Protein AF-A0A7L0WWJ3-F1 (afdb_monomer)

Structure (mmCIF, N/CA/C/O backbone):
data_AF-A0A7L0WWJ3-F1
#
_entry.id   AF-A0A7L0WWJ3-F1
#
loop_
_atom_site.group_PDB
_atom_site.id
_atom_site.type_symbol
_atom_site.label_atom_id
_atom_site.label_alt_id
_atom_site.label_comp_id
_atom_site.label_asym_id
_atom_site.label_entity_id
_atom_site.label_seq_id
_atom_site.pdbx_PDB_ins_code
_atom_site.Cartn_x
_atom_site.Cartn_y
_atom_site.Cartn_z
_atom_site.occupancy
_atom_site.B_iso_or_equiv
_atom_site.auth_seq_id
_atom_site.auth_comp_id
_atom_site.auth_asym_id
_atom_site.auth_atom_id
_atom_site.pd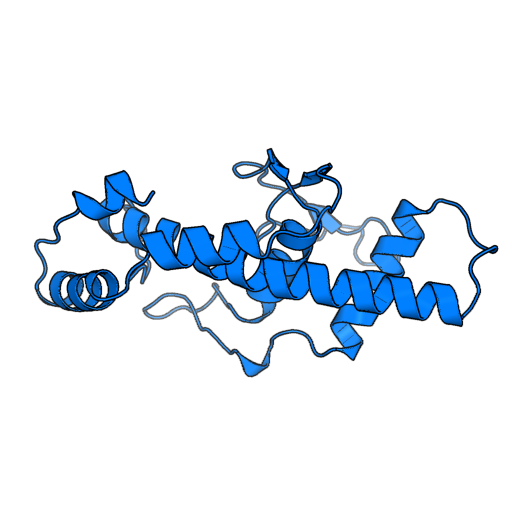bx_PDB_model_num
ATOM 1 N N . TYR A 1 1 ? -9.362 12.604 6.500 1.00 81.69 1 TYR A N 1
ATOM 2 C CA . TYR A 1 1 ? -8.711 11.757 7.519 1.00 81.69 1 TYR A CA 1
ATOM 3 C C . TYR A 1 1 ? -8.161 12.529 8.708 1.00 81.69 1 TYR A C 1
ATOM 5 O O . TYR A 1 1 ? -8.777 12.426 9.750 1.00 81.69 1 TYR A O 1
ATOM 13 N N . LEU A 1 2 ? -7.067 13.301 8.617 1.00 84.81 2 LEU A N 1
ATOM 14 C CA . LEU A 1 2 ? -6.430 13.879 9.824 1.00 84.81 2 LEU A CA 1
ATOM 15 C C . LEU A 1 2 ? -7.356 14.740 10.703 1.00 84.81 2 LEU A C 1
ATOM 17 O O . LEU A 1 2 ? -7.301 14.629 11.922 1.00 84.81 2 LEU A O 1
ATOM 21 N N . GLU A 1 3 ? -8.205 15.563 10.090 1.00 86.06 3 GLU A N 1
ATOM 22 C CA . GLU A 1 3 ? -9.182 16.398 10.804 1.00 86.06 3 GLU A CA 1
ATOM 23 C C . GLU A 1 3 ? -10.207 15.529 11.549 1.00 86.06 3 GLU A C 1
ATOM 25 O O . GLU A 1 3 ? -10.300 15.598 12.769 1.00 86.06 3 GLU A O 1
ATOM 30 N N . GLN A 1 4 ? -10.839 14.587 10.841 1.00 85.88 4 GLN A N 1
ATOM 31 C CA . GLN A 1 4 ? -11.759 13.602 11.424 1.00 85.88 4 GLN A CA 1
ATOM 32 C C . GLN A 1 4 ? -11.107 12.809 12.566 1.00 85.88 4 GLN A C 1
ATOM 34 O O . GLN A 1 4 ? -11.702 12.650 13.622 1.00 85.88 4 GLN A O 1
ATOM 39 N N . ILE A 1 5 ? -9.860 12.352 12.384 1.00 87.19 5 ILE A N 1
ATOM 40 C CA . ILE A 1 5 ? -9.107 11.599 13.397 1.00 87.19 5 ILE A CA 1
ATOM 41 C C . ILE A 1 5 ? -8.868 12.440 14.653 1.00 87.19 5 ILE A C 1
ATOM 43 O O . ILE A 1 5 ? -8.888 11.907 15.762 1.00 87.19 5 ILE A O 1
ATOM 47 N N . SER A 1 6 ? -8.657 13.751 14.519 1.00 84.69 6 SER A N 1
ATOM 48 C CA . SER A 1 6 ? -8.430 14.619 15.678 1.00 84.69 6 SER A CA 1
ATOM 49 C C . SER A 1 6 ? -9.638 14.662 16.625 1.00 84.69 6 SER A C 1
ATOM 51 O O . SER A 1 6 ? -9.448 14.662 17.846 1.00 84.69 6 SER A O 1
ATOM 53 N N . GLU A 1 7 ? -10.846 14.560 16.065 1.00 88.00 7 GLU A N 1
ATOM 54 C CA . GLU A 1 7 ? -12.139 14.600 16.759 1.00 88.00 7 GLU A CA 1
ATOM 55 C C . GLU A 1 7 ? -12.586 13.232 17.310 1.00 88.00 7 GLU A C 1
ATOM 57 O O . GLU A 1 7 ? -13.543 13.154 18.082 1.00 88.00 7 GLU A O 1
ATOM 62 N N . LEU A 1 8 ? -11.893 12.140 16.957 1.00 88.88 8 LEU A N 1
ATOM 63 C CA . LEU A 1 8 ? -12.253 10.797 17.414 1.00 88.88 8 LEU A CA 1
ATOM 64 C C . LEU A 1 8 ? -12.060 10.621 18.926 1.00 88.88 8 LEU A C 1
ATOM 66 O O . LEU A 1 8 ? -11.072 11.065 19.524 1.00 88.88 8 LEU A O 1
ATOM 70 N N . SER A 1 9 ? -12.987 9.864 19.513 1.00 87.25 9 SER A N 1
ATOM 71 C CA . SER A 1 9 ? -12.922 9.342 20.877 1.00 87.25 9 SER A CA 1
ATOM 72 C C . SER A 1 9 ? -13.393 7.884 20.921 1.00 87.25 9 SER A C 1
ATOM 74 O O . SER A 1 9 ? -14.288 7.479 20.169 1.00 87.25 9 SER A O 1
ATOM 76 N N . PHE A 1 10 ? -12.797 7.090 21.809 1.00 89.25 10 PHE A N 1
ATOM 77 C CA . PHE A 1 10 ? -13.112 5.673 22.008 1.00 89.25 10 PHE A CA 1
ATOM 78 C C . PHE A 1 10 ? -13.621 5.457 23.433 1.00 89.25 10 PHE A C 1
ATOM 80 O O . PHE A 1 10 ? -13.072 6.028 24.373 1.00 89.25 10 PHE A O 1
ATOM 87 N N . SER A 1 11 ? -14.684 4.662 23.580 1.00 87.44 11 SER A N 1
ATOM 88 C CA . SER A 1 11 ? -15.272 4.316 24.880 1.00 87.44 11 SER A CA 1
ATOM 89 C C . SER A 1 11 ? -14.542 3.161 25.560 1.00 87.44 11 SER A C 1
ATOM 91 O O . SER A 1 11 ? -14.513 3.097 26.784 1.00 87.44 11 SER A O 1
ATOM 93 N N . GLU A 1 12 ? -13.944 2.256 24.782 1.00 90.19 12 GLU A N 1
ATOM 94 C CA . GLU A 1 12 ? -13.171 1.140 25.319 1.00 90.19 12 GLU A CA 1
ATOM 95 C C . GLU A 1 12 ? -11.756 1.572 25.708 1.00 90.19 12 GLU A C 1
ATOM 97 O O . GLU A 1 12 ? -11.019 2.156 24.909 1.00 90.19 12 GLU A O 1
ATOM 102 N N . GLU A 1 13 ? -11.342 1.229 26.928 1.00 90.75 13 GLU A N 1
ATOM 103 C CA . GLU A 1 13 ? -10.048 1.632 27.488 1.00 90.75 13 GLU A CA 1
ATOM 104 C C . GLU A 1 13 ? -8.859 1.120 26.656 1.00 90.75 13 GLU A C 1
ATOM 106 O O . GLU A 1 13 ? -7.902 1.857 26.406 1.00 90.75 13 GLU A O 1
ATOM 111 N N . ALA A 1 14 ? -8.931 -0.122 26.166 1.00 89.56 14 ALA A N 1
ATOM 112 C CA . ALA A 1 14 ? -7.874 -0.721 25.353 1.00 89.56 14 ALA A CA 1
ATOM 113 C C . ALA A 1 14 ? -7.675 0.024 24.020 1.00 89.56 14 ALA A C 1
ATOM 115 O O . ALA A 1 14 ? -6.540 0.328 23.640 1.00 89.56 14 ALA A O 1
ATOM 116 N N . GLN A 1 15 ? -8.771 0.366 23.336 1.00 89.62 15 GLN A N 1
ATOM 117 C CA . GLN A 1 15 ? -8.748 1.142 22.094 1.00 89.62 15 GLN A CA 1
ATOM 118 C C . GLN A 1 15 ? -8.268 2.573 22.347 1.00 89.62 15 GLN A C 1
ATOM 120 O O . GLN A 1 15 ? -7.417 3.078 21.615 1.00 89.62 15 GLN A O 1
ATOM 125 N N . LEU A 1 16 ? -8.742 3.205 23.426 1.00 90.44 16 LEU A N 1
ATOM 126 C CA . LEU A 1 16 ? -8.327 4.549 23.819 1.00 90.44 16 LEU A CA 1
ATOM 127 C C . LEU A 1 16 ? -6.820 4.618 24.096 1.00 90.44 16 LEU A C 1
ATOM 129 O O . LEU A 1 16 ? -6.155 5.559 23.664 1.00 90.44 16 LEU A O 1
ATOM 133 N N . LYS A 1 17 ? -6.254 3.606 24.764 1.00 91.44 17 LYS A N 1
ATOM 134 C CA . LYS A 1 17 ? -4.812 3.525 25.030 1.00 91.44 17 LYS A CA 1
ATOM 135 C C . LYS A 1 17 ? -4.000 3.438 23.737 1.00 91.44 17 LYS A C 1
ATOM 137 O O . LYS A 1 17 ? -3.062 4.215 23.568 1.00 91.44 17 LYS A O 1
ATOM 142 N N . LYS A 1 18 ? -4.382 2.549 22.811 1.00 91.38 18 LYS A N 1
ATOM 143 C CA . LYS A 1 18 ? -3.743 2.431 21.485 1.00 91.38 18 LYS A CA 1
ATOM 144 C C . LYS A 1 18 ? -3.843 3.737 20.698 1.00 91.38 18 LYS A C 1
ATOM 146 O O . LYS A 1 18 ? -2.847 4.232 20.173 1.00 91.38 18 LYS A O 1
ATOM 151 N N . PHE A 1 19 ? -5.025 4.342 20.683 1.00 91.00 19 PHE A N 1
ATOM 152 C CA . PHE A 1 19 ? -5.268 5.598 19.991 1.00 91.00 19 PHE A CA 1
ATOM 153 C C . PHE A 1 19 ? -4.457 6.767 20.566 1.00 91.00 19 PHE A C 1
ATOM 155 O O . PHE A 1 19 ? -3.917 7.570 19.808 1.00 91.00 19 PHE A O 1
ATOM 162 N N . ASN A 1 20 ? -4.295 6.840 21.888 1.00 89.56 20 ASN A N 1
ATOM 163 C CA . ASN A 1 20 ? -3.447 7.848 22.526 1.00 89.56 20 ASN A CA 1
ATOM 164 C C . ASN A 1 20 ? -1.967 7.675 22.160 1.00 89.56 20 ASN A C 1
ATOM 166 O O . ASN A 1 20 ? -1.282 8.672 21.931 1.00 89.56 20 ASN A O 1
ATOM 170 N N . CYS A 1 21 ? -1.479 6.435 22.035 1.00 90.12 21 CYS A N 1
ATOM 171 C CA . CYS A 1 21 ? -0.140 6.178 21.497 1.00 90.12 21 CYS A CA 1
ATOM 172 C C . CYS A 1 21 ? -0.008 6.685 20.053 1.00 90.12 21 CYS A C 1
ATOM 174 O O . CYS A 1 21 ? 0.990 7.317 19.722 1.00 90.12 21 CYS A O 1
ATOM 176 N N . LEU A 1 22 ? -1.024 6.480 19.209 1.00 87.81 22 LEU A N 1
ATOM 177 C CA . LEU A 1 22 ? -1.030 6.989 17.832 1.00 87.81 22 LEU A CA 1
ATOM 178 C C . LEU A 1 22 ? -1.077 8.525 17.776 1.00 87.81 22 LEU A C 1
ATOM 180 O O . LEU A 1 22 ? -0.359 9.130 16.982 1.00 87.81 22 LEU A O 1
ATOM 184 N N . LYS A 1 23 ? -1.858 9.168 18.655 1.00 84.62 23 LYS A N 1
ATOM 185 C CA . LYS A 1 23 ? -1.920 10.636 18.797 1.00 84.62 23 LYS A CA 1
ATOM 186 C C . LYS A 1 23 ? -0.606 11.258 19.280 1.00 84.62 23 LYS A C 1
ATOM 188 O O . LYS A 1 23 ? -0.395 12.445 19.047 1.00 84.62 23 LYS A O 1
ATOM 193 N 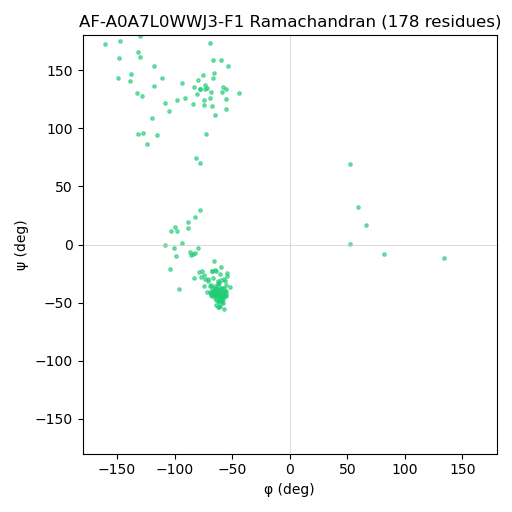N . ALA A 1 24 ? 0.273 10.489 19.927 1.00 87.94 24 ALA A N 1
ATOM 194 C CA . ALA A 1 24 ? 1.593 10.974 20.326 1.00 87.94 24 ALA A CA 1
ATOM 195 C C . ALA A 1 24 ? 2.514 11.245 19.120 1.00 87.94 24 ALA A C 1
ATOM 197 O O . ALA A 1 24 ? 3.445 12.043 19.228 1.00 87.94 24 ALA A O 1
ATOM 198 N N . TYR A 1 25 ? 2.251 10.623 17.965 1.00 87.88 25 TYR A N 1
ATOM 199 C CA . TYR A 1 25 ? 2.967 10.918 16.727 1.00 87.88 25 TYR A CA 1
ATOM 200 C C . TYR A 1 25 ? 2.426 12.184 16.058 1.00 87.88 25 TYR A C 1
ATOM 202 O O . TYR A 1 25 ? 1.218 12.411 15.970 1.00 87.88 25 TYR A O 1
ATOM 210 N N . ASN A 1 26 ? 3.323 12.992 15.490 1.00 89.25 26 ASN A N 1
ATOM 211 C CA . ASN A 1 26 ? 2.935 14.178 14.732 1.00 89.25 26 ASN A CA 1
ATOM 212 C C . ASN A 1 26 ? 2.535 13.814 13.291 1.00 89.25 26 ASN A C 1
ATOM 214 O O . ASN A 1 26 ? 3.259 14.085 12.331 1.00 89.25 26 ASN A O 1
ATOM 218 N N . LEU A 1 27 ? 1.351 13.216 13.132 1.00 88.06 27 LEU A N 1
ATOM 219 C CA . LEU A 1 27 ? 0.829 12.768 11.833 1.00 88.06 27 LEU A CA 1
ATOM 220 C C . LEU A 1 27 ? 0.755 13.906 10.795 1.00 88.06 27 LEU A C 1
ATOM 222 O O . LEU A 1 27 ? 0.951 13.683 9.601 1.00 88.06 27 LEU A O 1
ATOM 226 N N . GLN A 1 28 ? 0.514 15.148 11.229 1.00 88.56 28 GLN A N 1
ATOM 227 C CA . GLN A 1 28 ? 0.515 16.304 10.327 1.00 88.56 28 GLN A CA 1
ATOM 228 C C . GLN A 1 28 ? 1.909 16.586 9.758 1.00 88.56 28 GLN A C 1
ATOM 230 O O . GLN A 1 28 ? 2.041 16.880 8.567 1.00 88.56 28 GLN A O 1
ATOM 235 N N . GLN A 1 29 ? 2.948 16.504 10.591 1.00 90.31 29 GLN A N 1
ATOM 236 C CA . GLN A 1 29 ? 4.332 16.664 10.155 1.00 90.31 29 GLN A CA 1
ATOM 237 C C . GLN A 1 29 ? 4.768 15.518 9.239 1.00 90.31 29 GLN A C 1
ATOM 239 O O . GLN A 1 29 ? 5.384 15.787 8.207 1.00 90.31 29 GLN A O 1
ATOM 244 N N . GLU A 1 30 ? 4.389 14.277 9.548 1.00 89.44 30 GLU A N 1
ATOM 245 C CA . GLU A 1 30 ? 4.663 13.124 8.681 1.00 89.44 30 GLU A CA 1
ATOM 246 C C . GLU A 1 30 ? 4.015 13.284 7.302 1.00 89.44 30 GLU A C 1
ATOM 248 O O . GLU A 1 30 ? 4.680 13.132 6.275 1.00 89.44 30 GLU A O 1
ATOM 253 N N . MET A 1 31 ? 2.755 13.729 7.244 1.00 87.00 31 MET A N 1
ATOM 254 C CA . MET A 1 31 ? 2.097 14.031 5.971 1.00 87.00 31 MET A CA 1
ATOM 255 C C . MET A 1 31 ? 2.842 15.118 5.179 1.00 87.00 31 MET A C 1
ATOM 257 O O . MET A 1 31 ? 2.963 15.018 3.956 1.00 87.00 31 MET A O 1
ATOM 261 N N . ARG A 1 32 ? 3.355 16.164 5.845 1.00 88.25 32 ARG A N 1
ATOM 262 C CA . ARG A 1 32 ? 4.170 17.199 5.181 1.00 88.25 32 ARG A CA 1
ATOM 263 C C . ARG A 1 32 ? 5.479 16.613 4.643 1.00 88.25 32 ARG A C 1
ATOM 265 O O . ARG A 1 32 ? 5.825 16.901 3.503 1.00 88.25 32 ARG A O 1
ATOM 272 N N . SER A 1 33 ? 6.154 15.769 5.421 1.00 88.12 33 SER A N 1
ATOM 273 C CA . SER A 1 33 ? 7.388 15.072 5.031 1.00 88.12 33 SER A CA 1
ATOM 274 C C . SER A 1 33 ? 7.184 14.167 3.810 1.00 88.12 33 SER A C 1
ATOM 276 O O . SER A 1 33 ? 7.978 14.185 2.870 1.00 88.12 33 SER A O 1
ATOM 278 N N . LEU A 1 34 ? 6.078 13.420 3.758 1.00 85.62 34 LEU A N 1
ATOM 279 C CA . LEU A 1 34 ? 5.738 12.597 2.593 1.00 85.62 34 LEU A CA 1
ATOM 280 C C . LEU A 1 34 ? 5.458 13.453 1.352 1.00 85.62 34 LEU A C 1
ATOM 282 O O . LEU A 1 34 ? 5.924 13.132 0.259 1.00 85.62 34 LEU A O 1
ATOM 286 N N . ARG A 1 35 ? 4.754 14.580 1.514 1.00 83.19 35 ARG A N 1
ATOM 287 C CA . ARG A 1 35 ? 4.455 15.503 0.407 1.00 83.19 35 ARG A CA 1
ATOM 288 C C . ARG A 1 35 ? 5.704 16.158 -0.181 1.00 83.19 35 ARG A C 1
ATOM 290 O O . ARG A 1 35 ? 5.740 16.360 -1.390 1.00 83.19 35 ARG A O 1
ATOM 297 N N . THR A 1 36 ? 6.714 16.482 0.628 1.00 84.12 36 THR A N 1
ATOM 298 C CA . THR A 1 36 ? 7.967 17.081 0.128 1.00 84.12 36 THR A CA 1
ATOM 299 C C . THR A 1 36 ? 8.861 16.072 -0.588 1.00 84.12 36 THR A C 1
ATOM 301 O O . THR A 1 36 ? 9.620 16.455 -1.471 1.00 84.12 36 THR A O 1
ATOM 304 N N . ARG A 1 37 ? 8.750 14.779 -0.260 1.00 77.75 37 ARG A N 1
ATOM 305 C CA . ARG A 1 37 ? 9.478 13.685 -0.930 1.00 77.75 37 ARG A CA 1
ATOM 306 C C . ARG A 1 37 ? 8.851 13.251 -2.259 1.00 77.75 37 ARG A C 1
ATOM 308 O O . ARG A 1 37 ? 9.408 12.388 -2.942 1.00 77.75 37 ARG A O 1
ATOM 315 N N . ARG A 1 38 ? 7.711 13.839 -2.630 1.00 66.56 38 ARG A N 1
ATOM 316 C CA . ARG A 1 38 ? 7.018 13.582 -3.892 1.00 66.56 38 ARG A CA 1
ATOM 317 C C . ARG A 1 38 ? 7.890 14.053 -5.060 1.00 66.56 38 ARG A C 1
ATOM 319 O O . ARG A 1 38 ? 8.121 15.247 -5.219 1.00 66.56 38 ARG A O 1
ATOM 326 N N . GLY A 1 39 ? 8.388 13.108 -5.857 1.00 62.00 39 GLY A N 1
ATOM 327 C CA . GLY A 1 39 ? 9.091 13.408 -7.108 1.00 62.00 39 GLY A CA 1
ATOM 328 C C . GLY A 1 39 ? 8.149 13.973 -8.179 1.00 62.00 39 GLY A C 1
ATOM 329 O O . GLY A 1 39 ? 6.931 13.983 -8.010 1.00 62.00 39 GLY A O 1
ATOM 330 N N . SER A 1 40 ? 8.706 14.412 -9.308 1.00 56.47 40 SER A N 1
ATOM 331 C CA . SER A 1 40 ? 7.978 14.969 -10.461 1.00 56.47 40 SER A CA 1
ATOM 332 C C . SER A 1 40 ? 7.313 13.909 -11.359 1.00 56.47 40 SER A C 1
ATOM 334 O O . SER A 1 40 ? 7.205 14.105 -12.566 1.00 56.47 40 SER A O 1
ATOM 336 N N . GLY A 1 41 ? 6.903 12.769 -10.794 1.00 58.78 41 GLY A N 1
ATOM 337 C CA . GLY A 1 41 ? 6.310 11.662 -11.550 1.00 58.78 41 GLY A CA 1
ATOM 338 C C . GLY A 1 41 ? 4.960 12.029 -12.174 1.00 58.78 41 GLY A C 1
ATOM 339 O O . GLY A 1 41 ? 4.202 12.825 -11.617 1.00 58.78 41 GLY A O 1
ATOM 340 N N . LEU A 1 42 ? 4.659 11.442 -13.333 1.00 56.91 42 LEU A N 1
ATOM 341 C CA . LEU A 1 42 ? 3.398 11.652 -14.046 1.00 56.91 42 LEU A CA 1
ATOM 342 C C . LEU A 1 42 ? 2.226 11.027 -13.265 1.00 56.91 42 LEU A C 1
ATOM 344 O O . LEU A 1 42 ? 2.289 9.857 -12.882 1.00 56.91 42 LEU A O 1
ATOM 348 N N . CYS A 1 43 ? 1.142 11.780 -13.068 1.00 59.38 43 CYS A N 1
ATOM 349 C CA . CYS A 1 43 ? -0.120 11.224 -12.576 1.00 59.38 43 CYS A CA 1
ATOM 350 C C . CYS A 1 43 ? -0.850 10.503 -13.717 1.00 59.38 43 CYS A C 1
ATOM 352 O O . CYS A 1 43 ? -0.999 11.061 -14.805 1.00 59.38 43 CYS A O 1
ATOM 354 N N . ARG A 1 44 ? -1.349 9.293 -13.466 1.00 58.94 44 ARG A N 1
ATOM 355 C CA . ARG A 1 44 ? -2.196 8.510 -14.382 1.00 58.94 44 ARG A CA 1
ATOM 356 C C . ARG A 1 44 ? -3.439 8.025 -13.618 1.00 58.94 44 ARG A C 1
ATOM 358 O O . ARG A 1 44 ? -3.425 8.056 -12.388 1.00 58.94 44 ARG A O 1
ATOM 365 N N . PRO A 1 45 ? -4.533 7.626 -14.290 1.00 54.09 45 PRO A N 1
ATOM 366 C CA . PRO A 1 45 ? -5.599 6.881 -13.624 1.00 54.09 45 PRO A CA 1
ATOM 367 C C . PRO A 1 45 ? -4.981 5.639 -12.980 1.00 54.09 45 PRO A C 1
ATOM 369 O O . PRO A 1 45 ? -4.263 4.901 -13.650 1.00 54.09 45 PRO A O 1
ATOM 372 N N . VAL A 1 46 ? -5.194 5.471 -11.684 1.00 59.16 46 VAL A N 1
ATOM 373 C CA . VAL A 1 46 ? -4.532 4.476 -10.840 1.00 59.16 46 VAL A CA 1
ATOM 374 C C . VAL A 1 46 ? -5.577 3.882 -9.905 1.00 59.16 46 VAL A C 1
ATOM 376 O O . VAL A 1 46 ? -6.459 4.588 -9.402 1.00 59.16 46 VAL A O 1
ATOM 379 N N . THR A 1 47 ? -5.479 2.578 -9.685 1.00 57.41 47 THR A N 1
ATOM 380 C CA . THR A 1 47 ? -6.501 1.791 -9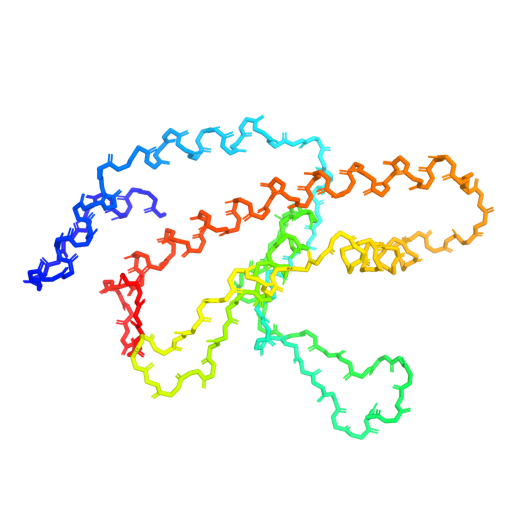.001 1.00 57.41 47 THR A CA 1
ATOM 381 C C . THR A 1 47 ? -5.811 1.034 -7.873 1.00 57.41 47 THR A C 1
ATOM 383 O O . THR A 1 47 ? -5.239 -0.019 -8.143 1.00 57.41 47 THR A O 1
ATOM 386 N N . PRO A 1 48 ? -5.817 1.552 -6.628 1.00 59.56 48 PRO A N 1
ATOM 387 C CA . PRO A 1 48 ? -5.193 0.855 -5.510 1.00 59.56 48 PRO A CA 1
ATOM 388 C C . PRO A 1 48 ? -5.790 -0.550 -5.426 1.00 59.56 48 PRO A C 1
ATOM 390 O O . PRO 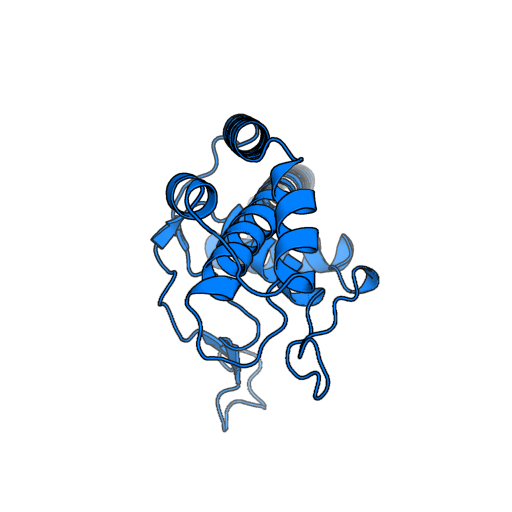A 1 48 ? -6.997 -0.687 -5.243 1.00 59.56 48 PRO A O 1
ATOM 393 N N . THR A 1 49 ? -4.967 -1.575 -5.624 1.00 61.09 49 THR A N 1
ATOM 394 C CA . THR A 1 49 ? -5.433 -2.960 -5.770 1.00 61.09 49 THR A CA 1
ATOM 395 C C . THR A 1 49 ? -4.925 -3.820 -4.615 1.00 61.09 49 THR A C 1
ATOM 397 O O . THR A 1 49 ? -3.805 -4.334 -4.668 1.00 61.09 49 THR A O 1
ATOM 400 N N . PRO A 1 50 ? -5.734 -3.990 -3.552 1.00 63.03 50 PRO A N 1
ATOM 401 C CA . PRO A 1 50 ? -5.571 -5.088 -2.609 1.00 63.03 50 PRO A CA 1
ATOM 402 C C . PRO A 1 50 ? -5.556 -6.438 -3.331 1.00 63.03 50 PRO A C 1
ATOM 404 O O . PRO A 1 50 ? -6.178 -6.591 -4.385 1.00 63.03 50 PRO A O 1
ATOM 407 N N . ALA A 1 51 ? -4.906 -7.449 -2.748 1.00 62.03 51 ALA A N 1
ATOM 408 C CA . ALA A 1 51 ? -4.850 -8.790 -3.345 1.00 62.03 51 ALA A CA 1
ATOM 409 C C . ALA A 1 51 ? -6.247 -9.401 -3.604 1.00 62.03 51 ALA A C 1
ATOM 411 O O . ALA A 1 51 ? -6.422 -10.155 -4.559 1.00 62.03 51 ALA A O 1
ATOM 412 N N . GLY A 1 52 ? -7.251 -9.033 -2.796 1.00 69.69 52 GLY A N 1
ATOM 413 C CA . GLY A 1 52 ? -8.651 -9.441 -2.977 1.00 69.69 52 GLY A CA 1
ATOM 414 C C . GLY A 1 52 ? -9.321 -8.898 -4.245 1.00 69.69 52 GLY A C 1
ATOM 415 O O . GLY A 1 52 ? -10.344 -9.433 -4.661 1.00 69.69 52 GLY A O 1
ATOM 416 N N . ASN A 1 53 ? -8.721 -7.901 -4.900 1.00 86.00 53 ASN A N 1
ATOM 417 C CA . ASN A 1 53 ? -9.288 -7.224 -6.066 1.00 86.00 53 ASN A CA 1
ATOM 418 C C . ASN A 1 53 ? -8.706 -7.748 -7.392 1.00 86.00 53 ASN A C 1
ATOM 420 O O . ASN A 1 53 ? -8.855 -7.104 -8.431 1.00 86.00 53 ASN A O 1
ATOM 424 N N . ILE A 1 54 ? -8.028 -8.904 -7.370 1.00 89.25 54 ILE A N 1
ATOM 425 C CA . ILE A 1 54 ? -7.451 -9.565 -8.547 1.00 89.25 54 ILE A CA 1
ATOM 426 C C . ILE A 1 54 ? -8.085 -10.951 -8.694 1.00 89.25 54 ILE A C 1
ATOM 428 O O . ILE A 1 54 ? -7.797 -11.868 -7.927 1.00 89.25 54 ILE A O 1
ATOM 432 N N . LEU A 1 55 ? -8.936 -11.123 -9.705 1.00 89.56 55 LEU A N 1
ATOM 433 C CA . LEU A 1 55 ? -9.607 -12.390 -9.989 1.00 89.56 55 LEU A CA 1
ATOM 434 C C . LEU A 1 55 ? -8.838 -13.223 -11.011 1.00 89.56 55 LEU A C 1
ATOM 436 O O . LEU A 1 55 ? -8.403 -12.704 -12.037 1.00 89.56 55 LEU A O 1
ATOM 440 N N . LEU A 1 56 ? -8.761 -14.533 -10.773 1.00 89.12 56 LEU A N 1
ATOM 441 C CA . LEU A 1 56 ? -8.410 -15.518 -11.794 1.00 89.12 56 LEU A CA 1
ATOM 442 C C . LEU A 1 56 ? -9.673 -15.898 -12.583 1.00 89.12 56 LEU A C 1
ATOM 444 O O . LEU A 1 56 ? -10.650 -16.378 -12.009 1.00 89.12 56 LEU A O 1
ATOM 448 N N . LEU A 1 57 ? -9.656 -15.686 -13.897 1.00 87.00 57 LEU A N 1
ATOM 449 C CA . LEU A 1 57 ? -10.783 -15.963 -14.783 1.00 87.00 57 LEU A CA 1
ATOM 450 C C . LEU A 1 57 ? -10.931 -17.473 -15.022 1.00 87.00 57 LEU A C 1
ATOM 452 O O . LEU A 1 57 ? -10.033 -18.129 -15.558 1.00 87.00 57 LEU A O 1
ATOM 456 N N . ALA A 1 58 ? -12.090 -18.021 -14.649 1.00 85.38 58 ALA A N 1
ATOM 457 C CA . ALA A 1 58 ? -12.405 -19.434 -14.838 1.00 85.38 58 ALA A CA 1
ATOM 458 C C . ALA A 1 58 ? -12.315 -19.831 -16.322 1.00 85.38 58 ALA A C 1
ATOM 460 O O . ALA A 1 58 ? -12.799 -19.118 -17.200 1.00 85.38 58 ALA A O 1
ATOM 461 N N . GLY A 1 59 ? -11.687 -20.974 -16.607 1.00 82.44 59 GLY A N 1
ATOM 462 C CA . GLY A 1 59 ? -11.478 -21.463 -17.976 1.00 82.44 59 GLY A CA 1
ATOM 463 C C . GLY A 1 59 ? -10.278 -20.850 -18.712 1.00 82.44 59 GLY A C 1
ATOM 464 O O . GLY A 1 59 ? -9.901 -21.363 -19.763 1.00 82.44 59 GLY A O 1
ATOM 465 N N . HIS A 1 60 ? -9.624 -19.829 -18.147 1.00 78.50 60 HIS A N 1
ATOM 466 C CA . HIS A 1 60 ? -8.396 -19.224 -18.685 1.00 78.50 60 HIS A CA 1
ATOM 467 C C . HIS A 1 60 ? -7.128 -19.660 -17.928 1.00 78.50 60 HIS A C 1
ATOM 469 O O . HIS A 1 60 ? -6.051 -19.109 -18.140 1.00 78.50 60 HIS A O 1
ATOM 475 N N . GLU A 1 61 ? -7.223 -20.678 -17.067 1.00 79.00 61 GLU A N 1
ATOM 476 C CA . GLU A 1 61 ? -6.126 -21.153 -16.206 1.00 79.00 61 GLU A CA 1
ATOM 477 C C . GLU A 1 61 ? -4.891 -21.607 -16.999 1.00 79.00 61 GLU A C 1
ATOM 479 O O . GLU A 1 61 ? -3.758 -21.349 -16.591 1.00 79.00 61 GLU A O 1
ATOM 484 N N . ALA A 1 62 ? -5.116 -22.245 -18.152 1.00 74.94 62 ALA A N 1
ATOM 485 C CA . ALA A 1 62 ? -4.064 -22.702 -19.060 1.00 74.94 62 ALA A CA 1
ATOM 486 C C . ALA A 1 62 ? -3.531 -21.594 -19.989 1.00 74.94 62 ALA A C 1
ATOM 488 O O . ALA A 1 62 ? -2.565 -21.823 -20.717 1.00 74.94 62 ALA A O 1
ATOM 489 N N . SER A 1 63 ? -4.147 -20.406 -19.987 1.00 77.00 63 SER A N 1
ATOM 490 C CA . SER A 1 63 ? -3.704 -19.285 -20.813 1.00 77.00 63 SER A CA 1
ATOM 491 C C . SER A 1 63 ? -2.424 -18.664 -20.251 1.00 77.00 63 SER A C 1
ATOM 493 O O . SER A 1 63 ? -2.285 -18.443 -19.043 1.00 77.00 63 SER A O 1
ATOM 495 N N . SER A 1 64 ? -1.475 -18.353 -21.134 1.00 71.19 64 SER A N 1
ATOM 496 C CA . SER A 1 64 ? -0.235 -17.660 -20.769 1.00 71.19 64 SER A CA 1
ATOM 497 C C . SER A 1 64 ? -0.437 -16.159 -20.526 1.00 71.19 64 SER A C 1
ATOM 499 O O . SER A 1 64 ? 0.357 -15.562 -19.805 1.00 71.19 64 SER A O 1
ATOM 501 N N . SER A 1 65 ? -1.496 -15.566 -21.087 1.00 73.00 65 SER A N 1
ATOM 502 C CA . SER A 1 65 ? -1.899 -14.160 -20.922 1.00 73.00 65 SER A CA 1
ATOM 503 C C . SER A 1 65 ? -3.396 -14.050 -20.599 1.00 73.00 65 SER A C 1
ATOM 505 O O . SER A 1 65 ? -4.136 -15.023 -20.737 1.00 73.00 65 SER A O 1
ATOM 507 N N . ASP A 1 66 ? -3.850 -12.879 -20.144 1.00 78.31 66 ASP A N 1
ATOM 508 C CA . ASP A 1 66 ? -5.283 -12.533 -20.033 1.00 78.31 66 ASP A CA 1
ATOM 509 C C . ASP A 1 66 ? -6.128 -13.449 -19.132 1.00 78.31 66 ASP A C 1
ATOM 511 O O . ASP A 1 66 ? -7.313 -13.676 -19.365 1.00 78.31 66 ASP A O 1
ATOM 515 N N . LYS A 1 67 ? -5.514 -13.987 -18.075 1.00 88.81 67 LYS A N 1
ATOM 516 C CA . LYS A 1 67 ? -6.196 -14.812 -17.065 1.00 88.81 67 LYS A CA 1
ATOM 517 C C . LYS A 1 67 ? -6.583 -14.050 -15.801 1.00 88.81 67 LYS A C 1
ATOM 519 O O . LYS A 1 67 ? -7.271 -14.608 -14.955 1.00 88.81 67 LYS A O 1
ATOM 524 N N . LEU A 1 68 ? -6.099 -12.820 -15.643 1.00 89.44 68 LEU A N 1
ATOM 525 C CA . LEU A 1 68 ? -6.331 -12.003 -14.457 1.00 89.44 68 LEU A CA 1
ATOM 526 C C . LEU A 1 68 ? -7.241 -10.824 -14.793 1.00 89.44 68 LEU A C 1
ATOM 528 O O . LEU A 1 68 ? -7.122 -10.239 -15.867 1.00 89.44 68 LEU A O 1
ATOM 532 N N . MET A 1 69 ? -8.113 -10.458 -13.859 1.00 89.12 69 MET A N 1
ATOM 533 C CA . MET A 1 69 ? -8.985 -9.292 -13.968 1.00 89.12 69 MET A CA 1
ATOM 534 C C . MET A 1 69 ? -8.947 -8.481 -12.677 1.00 89.12 69 MET A C 1
ATOM 536 O O . MET A 1 69 ? -9.127 -9.031 -11.593 1.00 89.12 69 MET A O 1
ATOM 540 N N . LEU A 1 70 ? -8.736 -7.173 -12.808 1.00 89.62 70 LEU A N 1
ATOM 541 C CA . LEU A 1 70 ? -8.853 -6.235 -11.696 1.00 89.62 70 LEU A CA 1
ATOM 542 C C . LEU A 1 70 ? -10.323 -5.847 -11.505 1.00 89.62 70 LEU A C 1
ATOM 544 O O . LEU A 1 70 ? -11.018 -5.567 -12.486 1.00 89.62 70 LEU A O 1
ATOM 548 N N . ILE A 1 71 ? -10.781 -5.826 -10.257 1.00 89.81 71 ILE A N 1
ATOM 549 C CA . ILE A 1 71 ? -12.152 -5.468 -9.867 1.00 89.81 71 ILE A CA 1
ATOM 550 C C . ILE A 1 71 ? -12.151 -4.416 -8.745 1.00 89.81 71 ILE A C 1
ATOM 552 O O . ILE A 1 71 ? -11.092 -3.986 -8.296 1.00 89.81 71 ILE A O 1
ATOM 556 N N . ASP A 1 72 ? -13.343 -4.002 -8.305 1.00 84.31 72 ASP A N 1
ATOM 557 C CA . ASP A 1 72 ? -13.561 -3.145 -7.131 1.00 84.31 72 ASP A CA 1
ATOM 558 C C . ASP A 1 72 ? -12.738 -1.847 -7.134 1.00 84.31 72 ASP A C 1
ATOM 560 O O . ASP A 1 72 ? -11.832 -1.603 -6.339 1.00 84.31 72 ASP A O 1
ATOM 564 N N . PHE A 1 73 ? -13.117 -0.961 -8.056 1.00 86.31 73 PHE A N 1
ATOM 565 C CA . PHE A 1 73 ? -12.462 0.318 -8.335 1.00 86.31 73 PHE A CA 1
ATOM 566 C C . PHE A 1 73 ? -12.863 1.462 -7.380 1.00 86.31 73 PHE A C 1
ATOM 568 O O . PHE A 1 73 ? -12.728 2.630 -7.743 1.00 86.31 73 PHE A O 1
ATOM 575 N N . GLU A 1 74 ? -13.331 1.173 -6.165 1.00 86.94 74 GLU A N 1
ATOM 576 C CA . GLU A 1 74 ? -13.905 2.170 -5.241 1.00 86.94 74 GLU A CA 1
ATOM 577 C C . GLU A 1 74 ? -12.926 3.275 -4.795 1.00 86.94 74 GLU A C 1
ATOM 579 O O . GLU A 1 74 ? -13.334 4.421 -4.606 1.00 86.94 74 GLU A O 1
ATOM 584 N N . TYR A 1 75 ? -11.627 2.968 -4.699 1.00 85.62 75 TYR A N 1
ATOM 585 C CA . TYR A 1 75 ? -10.569 3.938 -4.370 1.00 85.62 75 TYR A CA 1
ATOM 586 C C . TYR A 1 75 ? -9.827 4.471 -5.605 1.00 85.62 75 TYR A C 1
ATOM 588 O O . TYR A 1 75 ? -8.781 5.119 -5.485 1.00 85.62 75 TYR A O 1
ATOM 596 N N . SER A 1 76 ? -10.343 4.202 -6.804 1.00 84.94 76 SER A N 1
ATOM 597 C CA . SER A 1 76 ? -9.679 4.582 -8.050 1.00 84.94 76 SER A CA 1
ATOM 598 C C . SER A 1 76 ? -9.743 6.080 -8.286 1.00 84.94 76 SER A C 1
ATOM 600 O O . SER A 1 76 ? -10.783 6.721 -8.139 1.00 84.94 76 SER A O 1
ATOM 602 N N . SER A 1 77 ? -8.614 6.654 -8.682 1.00 83.75 77 SER A N 1
ATOM 603 C CA . SER A 1 77 ? -8.507 8.079 -8.987 1.00 83.75 77 SER A CA 1
ATOM 604 C C . SER A 1 77 ? -7.284 8.348 -9.858 1.00 83.75 77 SER A C 1
ATOM 606 O O . SER A 1 77 ? -6.461 7.469 -10.096 1.00 83.75 77 SER A O 1
ATOM 608 N N . TYR A 1 78 ? -7.131 9.578 -10.347 1.00 83.62 78 TYR A N 1
ATOM 609 C CA . TYR A 1 78 ? -5.841 9.993 -10.892 1.00 83.62 78 TYR A CA 1
ATOM 610 C C . TYR A 1 78 ? -4.815 10.082 -9.761 1.00 83.62 78 TYR A C 1
ATOM 612 O O . TYR A 1 78 ? -4.974 10.880 -8.837 1.00 83.62 78 TYR A O 1
ATOM 620 N N . ASN A 1 79 ? -3.750 9.290 -9.852 1.00 85.94 79 ASN A N 1
ATOM 621 C CA . ASN A 1 79 ? -2.699 9.231 -8.846 1.00 85.94 79 ASN A CA 1
ATOM 622 C C . ASN A 1 79 ? -1.329 8.940 -9.485 1.00 85.94 79 ASN A C 1
ATOM 624 O O . ASN A 1 79 ? -1.200 8.728 -10.689 1.00 85.94 79 ASN A O 1
ATOM 628 N N . TYR A 1 80 ? -0.274 8.964 -8.682 1.00 87.44 80 TYR A N 1
ATOM 629 C CA . TYR A 1 80 ? 1.072 8.608 -9.119 1.00 87.44 80 TYR A CA 1
ATOM 630 C C . TYR A 1 80 ? 1.184 7.095 -9.296 1.00 87.44 80 TYR A C 1
ATOM 632 O O . TYR A 1 80 ? 0.809 6.348 -8.393 1.00 87.44 80 TYR A O 1
ATOM 640 N N . ARG A 1 81 ? 1.770 6.638 -10.409 1.00 89.38 81 ARG A N 1
ATOM 641 C CA . ARG A 1 81 ? 2.007 5.200 -10.650 1.00 89.38 81 ARG A CA 1
ATOM 642 C C . ARG A 1 81 ? 2.804 4.540 -9.519 1.00 89.38 81 ARG A C 1
ATOM 644 O O . ARG A 1 81 ? 2.526 3.403 -9.159 1.00 89.38 81 ARG A O 1
ATOM 651 N N . GLY A 1 82 ? 3.750 5.270 -8.914 1.00 90.94 82 GLY A N 1
ATOM 652 C CA . GLY A 1 82 ? 4.512 4.776 -7.773 1.00 90.94 82 GLY A CA 1
ATOM 653 C C . GLY A 1 82 ? 3.633 4.412 -6.575 1.00 90.94 82 GLY A C 1
ATOM 654 O O . GLY A 1 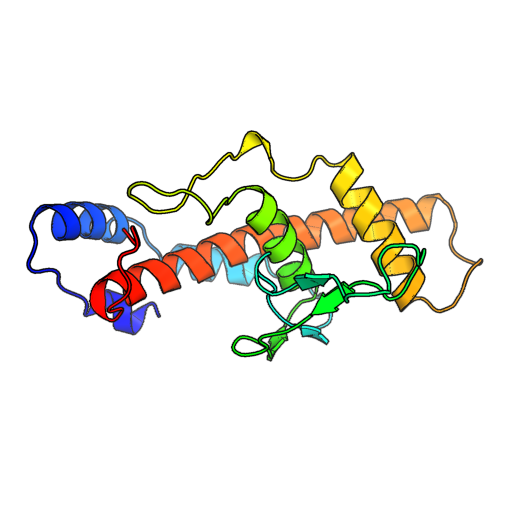82 ? 3.979 3.485 -5.852 1.00 90.94 82 GLY A O 1
ATOM 655 N N . PHE A 1 83 ? 2.491 5.086 -6.380 1.00 91.12 83 PHE A N 1
ATOM 656 C CA . PHE A 1 83 ? 1.520 4.714 -5.347 1.00 91.12 83 PHE A CA 1
ATOM 657 C C . PHE A 1 83 ? 0.847 3.391 -5.654 1.00 91.12 83 PHE A C 1
ATOM 659 O O . PHE A 1 83 ? 0.742 2.577 -4.750 1.00 91.12 83 PHE A O 1
ATOM 666 N N . ASP A 1 84 ? 0.445 3.154 -6.899 1.00 90.38 84 ASP A N 1
ATOM 667 C CA . ASP A 1 84 ? -0.222 1.903 -7.263 1.00 90.38 84 ASP A CA 1
ATOM 668 C C . ASP A 1 84 ? 0.689 0.697 -7.032 1.00 90.38 84 ASP A C 1
ATOM 670 O O . ASP A 1 84 ? 0.381 -0.221 -6.274 1.00 90.38 84 ASP A O 1
ATOM 674 N N . ILE A 1 85 ? 1.886 0.765 -7.617 1.00 93.19 85 ILE A N 1
ATOM 675 C CA . ILE A 1 85 ? 2.863 -0.320 -7.555 1.00 93.19 85 ILE A CA 1
ATOM 676 C C . ILE A 1 85 ? 3.411 -0.460 -6.129 1.00 93.19 85 ILE A C 1
ATOM 678 O O . ILE A 1 85 ? 3.566 -1.569 -5.626 1.00 93.19 85 ILE A O 1
ATOM 682 N N . GLY A 1 86 ? 3.672 0.661 -5.448 1.00 94.38 86 GLY A N 1
ATOM 683 C CA . GLY A 1 86 ? 4.125 0.659 -4.057 1.00 94.38 86 GLY A CA 1
ATOM 684 C C . GLY A 1 86 ? 3.083 0.060 -3.122 1.00 94.38 86 GLY A C 1
ATOM 685 O O . GLY A 1 86 ? 3.432 -0.750 -2.270 1.00 94.38 86 GLY A O 1
ATOM 686 N N . ASN A 1 87 ? 1.806 0.392 -3.325 1.00 94.31 87 ASN A N 1
ATOM 687 C CA . ASN A 1 87 ? 0.703 -0.219 -2.599 1.00 94.31 87 ASN A CA 1
ATOM 688 C C . ASN A 1 87 ? 0.631 -1.722 -2.864 1.00 94.31 87 ASN A C 1
ATOM 690 O O . ASN A 1 87 ? 0.593 -2.497 -1.916 1.00 94.31 87 ASN A O 1
ATOM 694 N N . HIS A 1 88 ? 0.677 -2.135 -4.132 1.00 94.25 88 HIS A N 1
ATOM 695 C CA . HIS A 1 88 ? 0.675 -3.548 -4.500 1.00 94.25 88 HIS A CA 1
ATOM 696 C C . HIS A 1 88 ? 1.813 -4.324 -3.817 1.00 94.25 88 HIS A C 1
ATOM 698 O O . HIS A 1 88 ? 1.597 -5.427 -3.331 1.00 94.25 88 HIS A O 1
ATOM 704 N N . PHE A 1 89 ? 3.013 -3.749 -3.709 1.00 96.19 89 PHE A N 1
ATOM 705 C CA . PHE A 1 89 ? 4.119 -4.377 -2.977 1.00 96.19 89 PHE A CA 1
ATOM 706 C C . PHE A 1 89 ? 3.898 -4.412 -1.461 1.00 96.19 89 PHE A C 1
ATOM 708 O O . PHE A 1 89 ? 4.273 -5.394 -0.822 1.00 96.19 89 PHE A O 1
ATOM 715 N N . CYS A 1 90 ? 3.268 -3.388 -0.877 1.00 96.31 90 CYS A N 1
ATOM 716 C CA . CYS A 1 90 ? 2.862 -3.416 0.529 1.00 96.31 90 CYS A CA 1
ATOM 717 C C . CYS A 1 90 ? 1.884 -4.568 0.814 1.00 96.31 90 CYS A C 1
ATOM 719 O O . CYS A 1 90 ? 2.018 -5.213 1.849 1.00 96.31 90 CYS A O 1
ATOM 721 N N . GLU A 1 91 ? 0.962 -4.881 -0.100 1.00 95.25 91 GLU A N 1
ATOM 722 C CA . GLU A 1 91 ? -0.013 -5.976 0.064 1.00 95.25 91 GLU A CA 1
ATOM 723 C C . GLU A 1 91 ? 0.642 -7.356 0.235 1.00 95.25 91 GLU A C 1
ATOM 725 O O . GLU A 1 91 ? 0.080 -8.219 0.899 1.00 95.25 91 GLU A O 1
ATOM 730 N N . TRP A 1 92 ? 1.866 -7.572 -0.264 1.00 95.81 92 TRP A N 1
ATOM 731 C CA . TRP A 1 92 ? 2.583 -8.847 -0.083 1.00 95.81 92 TRP A CA 1
ATOM 732 C C . TRP A 1 92 ? 2.900 -9.145 1.390 1.00 95.81 92 TRP A C 1
ATOM 734 O O . TRP A 1 92 ? 3.101 -10.298 1.776 1.00 95.81 92 TRP A O 1
ATOM 744 N N . VAL A 1 93 ? 2.946 -8.101 2.221 1.00 96.50 93 VAL A N 1
ATOM 745 C CA . VAL A 1 93 ? 3.192 -8.202 3.662 1.00 96.50 93 VAL A CA 1
ATOM 746 C C . VAL A 1 93 ? 1.947 -8.672 4.409 1.00 96.50 93 VAL A C 1
ATOM 748 O O . VAL A 1 93 ? 2.082 -9.286 5.468 1.00 96.50 93 VAL A O 1
ATOM 751 N N . TYR A 1 94 ? 0.747 -8.395 3.897 1.00 94.75 94 TYR A N 1
ATOM 752 C CA . TYR A 1 94 ? -0.498 -8.562 4.637 1.00 94.75 94 TYR A CA 1
ATOM 753 C C . TYR A 1 94 ? -1.303 -9.755 4.120 1.00 94.75 94 TYR A C 1
ATOM 755 O O . TYR A 1 94 ? -1.699 -9.820 2.962 1.00 94.75 94 TYR A O 1
ATOM 763 N N . ASN A 1 95 ? -1.590 -10.701 5.011 1.00 93.62 95 ASN A N 1
ATOM 764 C CA . ASN A 1 95 ? -2.523 -11.788 4.749 1.00 93.62 95 ASN A CA 1
ATOM 765 C C . ASN A 1 95 ? -3.843 -11.538 5.489 1.00 93.62 95 ASN A C 1
ATOM 767 O O . ASN A 1 95 ? -3.869 -11.590 6.719 1.00 93.62 95 ASN A O 1
ATOM 771 N N . TYR A 1 96 ? -4.923 -11.328 4.737 1.00 92.81 96 TYR A N 1
ATOM 772 C CA . TYR A 1 96 ? -6.276 -11.078 5.251 1.00 92.81 96 TYR A CA 1
ATOM 773 C C . TYR A 1 96 ? -7.146 -12.339 5.372 1.00 92.81 96 TYR A C 1
ATOM 775 O O . TYR A 1 96 ? -8.294 -12.250 5.787 1.00 92.81 96 TYR A O 1
ATOM 783 N N . THR A 1 97 ? -6.629 -13.528 5.040 1.00 92.19 97 THR A N 1
ATOM 784 C CA . THR A 1 97 ? -7.351 -14.802 5.226 1.00 92.19 97 THR A CA 1
ATOM 785 C C . THR A 1 97 ? -7.118 -15.409 6.612 1.00 92.19 97 THR A C 1
ATOM 787 O O . THR A 1 97 ? -7.337 -16.605 6.807 1.00 92.19 97 THR A O 1
ATOM 790 N N . HIS A 1 98 ? -6.574 -14.635 7.555 1.00 90.56 98 HIS A N 1
ATOM 791 C CA . HIS A 1 98 ? -6.297 -15.117 8.901 1.00 90.56 98 HIS A CA 1
ATOM 792 C C . HIS A 1 98 ? -7.613 -15.243 9.679 1.00 90.56 98 HIS A C 1
ATOM 794 O O . HIS A 1 98 ? -8.372 -14.286 9.787 1.00 90.56 98 HIS A O 1
ATOM 800 N N . ASP A 1 99 ? -7.884 -16.433 10.204 1.00 92.06 99 ASP A N 1
ATOM 801 C CA . ASP A 1 99 ? -9.166 -16.835 10.792 1.00 92.06 99 ASP A CA 1
ATOM 802 C C . ASP A 1 99 ? -9.339 -16.426 12.262 1.00 92.06 99 ASP A C 1
ATOM 804 O O . ASP A 1 99 ? -10.430 -16.545 12.818 1.00 92.06 99 ASP A O 1
ATOM 808 N N . SER A 1 100 ? -8.283 -15.913 12.893 1.00 94.62 100 SER A N 1
ATOM 809 C CA . SER A 1 100 ? -8.308 -15.421 14.269 1.00 94.62 100 SER A CA 1
ATOM 810 C C . SER A 1 100 ? -7.983 -13.936 14.364 1.00 94.62 100 SER A C 1
ATOM 812 O O . SER A 1 100 ? -7.238 -13.403 13.539 1.00 94.62 100 SER A O 1
ATOM 814 N N . TRP A 1 101 ? -8.489 -13.279 15.415 1.00 93.38 101 TRP A N 1
ATOM 815 C CA . TRP A 1 101 ? -8.149 -11.894 15.760 1.00 93.38 101 TRP A CA 1
ATOM 816 C C . TRP A 1 101 ? -6.629 -11.636 15.642 1.00 93.38 101 TRP A C 1
ATOM 818 O O . TRP A 1 101 ? -5.853 -12.404 16.216 1.00 93.38 101 TRP A O 1
ATOM 828 N N . PRO A 1 102 ? -6.172 -10.570 14.949 1.00 95.38 102 PRO A N 1
ATOM 829 C CA . PRO A 1 102 ? -6.930 -9.413 14.451 1.00 95.38 102 PRO A CA 1
ATOM 830 C C . PRO A 1 102 ? -7.543 -9.572 13.045 1.00 95.38 102 PRO A C 1
ATOM 832 O O . PRO A 1 102 ? -7.874 -8.568 12.418 1.00 95.38 102 PRO A O 1
ATOM 835 N N . PHE A 1 103 ? -7.697 -10.808 12.555 1.00 95.75 103 PHE A N 1
ATOM 836 C CA . PHE A 1 103 ? -8.189 -11.168 11.214 1.00 95.75 103 PHE A CA 1
ATOM 837 C C . PHE A 1 103 ? -7.264 -10.757 10.062 1.00 95.75 103 PHE A C 1
ATOM 839 O O . PHE A 1 103 ? -7.635 -10.759 8.892 1.00 95.75 103 PHE A O 1
ATOM 846 N N . TYR A 1 104 ? -6.011 -10.448 10.392 1.00 95.44 104 TYR A N 1
ATOM 847 C CA . TYR A 1 104 ? -4.925 -10.34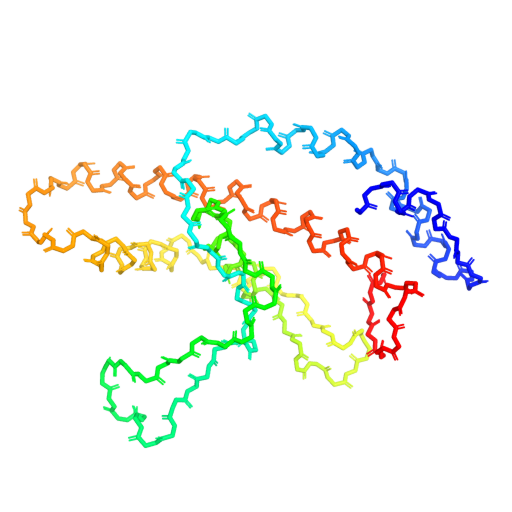2 9.433 1.00 95.44 104 TYR A CA 1
ATOM 848 C C . TYR A 1 104 ? -3.602 -10.760 10.078 1.00 95.44 104 TYR A C 1
ATOM 850 O O . TYR A 1 104 ? -3.451 -10.752 11.303 1.00 95.44 104 TYR A O 1
ATOM 858 N N . LYS A 1 105 ? -2.616 -11.092 9.247 1.00 95.88 105 LYS A N 1
ATOM 859 C CA . LYS A 1 105 ? -1.229 -11.308 9.664 1.00 95.88 105 LYS A CA 1
ATOM 860 C C . LYS A 1 105 ? -0.301 -10.465 8.801 1.00 95.88 105 LYS A C 1
ATOM 862 O O . LYS A 1 105 ? -0.361 -10.547 7.580 1.00 95.88 105 LYS A O 1
ATOM 867 N N . ALA A 1 106 ? 0.567 -9.686 9.442 1.00 96.00 106 ALA A N 1
ATOM 868 C CA . ALA A 1 106 ? 1.639 -8.962 8.771 1.00 96.00 106 ALA A CA 1
ATOM 869 C C . ALA A 1 106 ? 2.952 -9.753 8.881 1.00 96.00 106 ALA A C 1
ATOM 871 O O . ALA A 1 106 ? 3.391 -10.064 9.988 1.00 96.00 106 ALA A O 1
ATOM 872 N N . SER A 1 107 ? 3.575 -10.042 7.743 1.00 97.00 107 SER A N 1
ATOM 873 C CA . SER A 1 107 ? 4.881 -10.698 7.617 1.00 97.00 107 SER A CA 1
ATOM 874 C C . SER A 1 107 ? 5.806 -9.800 6.789 1.00 97.00 107 SER A C 1
ATOM 876 O O . SER A 1 107 ? 5.845 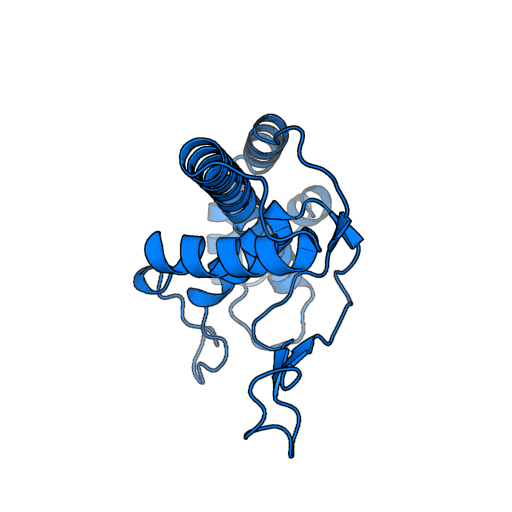-9.935 5.565 1.00 97.00 107 SER A O 1
ATOM 878 N N . PRO A 1 108 ? 6.510 -8.831 7.413 1.00 96.00 108 PRO A N 1
ATOM 879 C CA . PRO A 1 108 ? 7.384 -7.887 6.705 1.00 96.00 108 PRO A CA 1
ATOM 880 C C . PRO A 1 108 ? 8.450 -8.560 5.831 1.00 96.00 108 PRO A C 1
ATOM 882 O O . PRO A 1 108 ? 8.864 -8.001 4.819 1.00 96.00 108 PRO A O 1
ATOM 885 N N . GLU A 1 109 ? 8.859 -9.776 6.191 1.00 97.12 109 GLU A N 1
ATOM 886 C CA . GLU A 1 109 ? 9.757 -10.638 5.424 1.00 97.12 109 GLU A CA 1
ATOM 887 C C . GLU A 1 109 ? 9.236 -11.011 4.025 1.00 97.12 109 GLU A C 1
ATOM 889 O O . GLU A 1 109 ? 10.034 -11.381 3.166 1.00 97.12 109 GLU A O 1
ATOM 894 N N . ASN A 1 110 ? 7.928 -10.882 3.777 1.00 97.00 110 ASN A N 1
ATOM 895 C CA . ASN A 1 110 ? 7.307 -11.163 2.482 1.00 97.00 110 ASN A CA 1
ATOM 896 C C . ASN A 1 110 ? 7.318 -9.967 1.523 1.00 97.00 110 ASN A C 1
ATOM 898 O O . ASN A 1 110 ? 6.928 -10.128 0.366 1.00 97.00 110 ASN A O 1
ATOM 902 N N . TYR A 1 111 ? 7.744 -8.776 1.964 1.00 97.50 111 TYR A N 1
ATOM 903 C CA . TYR A 1 111 ? 7.875 -7.634 1.058 1.00 97.50 111 TYR A CA 1
ATOM 904 C C . TYR A 1 111 ? 8.794 -8.015 -0.117 1.00 97.50 111 TYR A C 1
ATOM 906 O O . TYR A 1 111 ? 9.852 -8.615 0.112 1.00 97.50 111 TYR A O 1
ATOM 914 N N . PRO A 1 112 ? 8.430 -7.704 -1.376 1.00 97.75 112 PRO A N 1
ATOM 915 C CA . PRO A 1 112 ? 9.148 -8.224 -2.530 1.00 97.75 112 PRO A CA 1
ATOM 916 C C . PRO A 1 112 ? 10.617 -7.807 -2.499 1.00 97.75 112 PRO A C 1
ATOM 918 O O . PRO A 1 112 ? 10.961 -6.632 -2.336 1.00 97.75 112 PRO A O 1
ATOM 921 N N . SER A 1 113 ? 11.505 -8.777 -2.706 1.00 98.00 113 SER A N 1
ATOM 922 C CA . SER A 1 113 ? 12.938 -8.526 -2.855 1.00 98.00 113 SER A CA 1
ATOM 923 C C . SER A 1 113 ? 13.210 -7.596 -4.039 1.00 98.00 113 SER A C 1
ATOM 925 O O . SER A 1 113 ? 12.426 -7.524 -4.988 1.00 98.00 113 SER A O 1
ATOM 927 N N . ARG A 1 114 ? 14.374 -6.934 -4.054 1.00 97.38 114 ARG A N 1
ATOM 928 C CA . ARG A 1 114 ? 14.774 -6.072 -5.184 1.00 97.38 114 ARG A CA 1
ATOM 929 C C . ARG A 1 114 ? 14.678 -6.798 -6.532 1.00 97.38 114 ARG A C 1
ATOM 931 O O . ARG A 1 114 ? 14.279 -6.194 -7.520 1.00 97.38 114 ARG A O 1
ATOM 938 N N . GLN A 1 115 ? 14.999 -8.092 -6.576 1.00 97.75 115 GLN A N 1
ATOM 939 C CA . GLN A 1 115 ? 14.879 -8.899 -7.791 1.00 97.75 115 GLN A CA 1
ATOM 940 C C . GLN A 1 115 ? 13.420 -9.055 -8.246 1.00 97.75 115 GLN A C 1
ATOM 942 O O . GLN A 1 115 ? 13.144 -8.915 -9.435 1.00 97.75 115 GLN A O 1
ATOM 947 N N . GLN A 1 116 ? 12.490 -9.308 -7.321 1.00 98.06 116 GLN A N 1
ATOM 948 C CA . GLN A 1 116 ? 11.056 -9.406 -7.623 1.00 98.06 116 GLN A CA 1
ATOM 949 C C . GLN A 1 116 ? 10.474 -8.054 -8.047 1.00 98.06 116 GLN A C 1
ATOM 951 O O . GLN A 1 116 ? 9.734 -7.992 -9.026 1.00 98.06 116 GLN A O 1
ATOM 956 N N . GLN A 1 117 ? 10.868 -6.966 -7.376 1.00 97.94 117 GLN A N 1
ATOM 957 C CA . GLN A 1 117 ? 10.459 -5.612 -7.758 1.00 97.94 117 GLN A CA 1
ATOM 958 C C . GLN A 1 117 ? 10.928 -5.274 -9.181 1.00 97.94 117 GLN A C 1
ATOM 960 O O 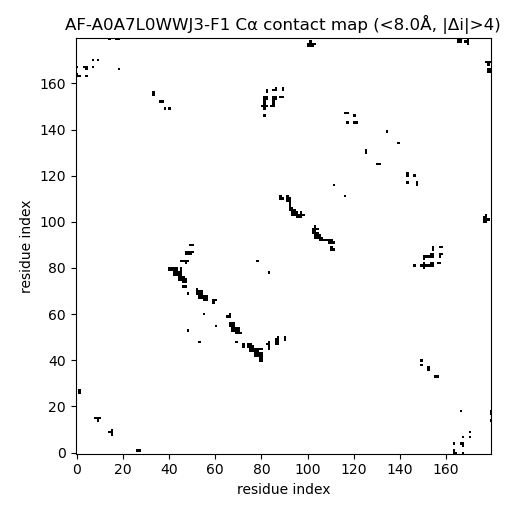. GLN A 1 117 ? 10.130 -4.831 -10.001 1.00 97.94 117 GLN A O 1
ATOM 965 N N . LEU A 1 118 ? 12.198 -5.543 -9.509 1.00 96.75 118 LEU A N 1
ATOM 966 C CA . LEU A 1 118 ? 12.736 -5.329 -10.856 1.00 96.75 118 LEU A CA 1
ATOM 967 C C . LEU A 1 118 ? 12.054 -6.201 -11.908 1.00 96.75 118 LEU A C 1
ATOM 969 O O . LEU A 1 118 ? 11.820 -5.741 -13.022 1.00 96.75 118 LEU A O 1
ATOM 973 N N . HIS A 1 119 ? 11.731 -7.449 -11.569 1.00 96.19 119 HIS A N 1
ATOM 974 C CA . HIS A 1 119 ? 10.975 -8.324 -12.457 1.00 96.19 119 HIS A CA 1
ATOM 975 C C . HIS A 1 119 ? 9.612 -7.708 -12.802 1.00 96.19 119 HIS A C 1
ATOM 977 O O . HIS A 1 119 ? 9.299 -7.566 -13.982 1.00 96.19 119 HIS A O 1
ATOM 983 N N . PHE A 1 120 ? 8.858 -7.249 -11.799 1.00 95.56 120 PHE A N 1
ATOM 984 C CA . PHE A 1 120 ? 7.586 -6.556 -12.011 1.00 95.56 120 PHE A CA 1
ATOM 985 C C . PHE A 1 120 ? 7.756 -5.277 -12.846 1.00 95.56 120 PHE A C 1
ATOM 987 O O . PHE A 1 120 ? 7.051 -5.087 -13.832 1.00 95.56 120 PHE A O 1
ATOM 994 N N . ILE A 1 121 ? 8.726 -4.425 -12.494 1.00 93.81 121 ILE A N 1
ATOM 995 C CA . ILE A 1 121 ? 9.012 -3.156 -13.185 1.00 93.81 121 ILE A CA 1
ATOM 996 C C . ILE A 1 121 ? 9.306 -3.376 -14.670 1.00 93.81 121 ILE A C 1
ATOM 998 O O . ILE A 1 121 ? 8.779 -2.655 -15.511 1.00 93.81 121 ILE A O 1
ATOM 1002 N N . ARG A 1 122 ? 10.121 -4.379 -15.010 1.00 93.00 122 ARG A N 1
ATOM 1003 C CA . ARG A 1 122 ? 10.468 -4.687 -16.405 1.00 93.00 122 ARG A CA 1
ATOM 1004 C C . ARG A 1 122 ? 9.247 -5.067 -17.230 1.00 93.00 122 ARG A C 1
ATOM 1006 O O . ARG A 1 122 ? 9.103 -4.560 -18.336 1.00 93.00 122 ARG A O 1
ATOM 1013 N N . HIS A 1 123 ? 8.372 -5.907 -16.679 1.00 91.00 123 HIS A N 1
ATOM 1014 C CA . HIS A 1 123 ? 7.120 -6.279 -17.339 1.00 91.00 123 HIS A CA 1
ATOM 1015 C C . HIS A 1 123 ? 6.150 -5.096 -17.440 1.00 91.00 123 HIS A C 1
ATOM 1017 O O . HIS A 1 123 ? 5.563 -4.868 -18.490 1.00 91.00 123 HIS A O 1
ATOM 1023 N N . TYR A 1 124 ? 6.035 -4.283 -16.390 1.00 91.06 124 TYR A N 1
ATOM 1024 C CA . TYR A 1 124 ? 5.224 -3.067 -16.427 1.00 91.06 124 TYR A CA 1
ATOM 1025 C C . TYR A 1 124 ? 5.695 -2.100 -17.529 1.00 91.06 124 TYR A C 1
ATOM 1027 O O . TYR A 1 124 ? 4.894 -1.589 -18.311 1.00 91.06 124 TYR A O 1
ATOM 1035 N N . LEU A 1 125 ? 7.008 -1.862 -17.621 1.00 88.19 125 LEU A N 1
ATOM 1036 C CA . LEU A 1 125 ? 7.592 -0.980 -18.630 1.00 88.19 125 LEU A CA 1
ATOM 1037 C C . LEU A 1 125 ? 7.462 -1.555 -20.044 1.00 88.19 125 LEU A C 1
ATOM 1039 O O . LEU A 1 125 ? 7.226 -0.784 -20.974 1.00 88.19 125 LEU A O 1
ATOM 1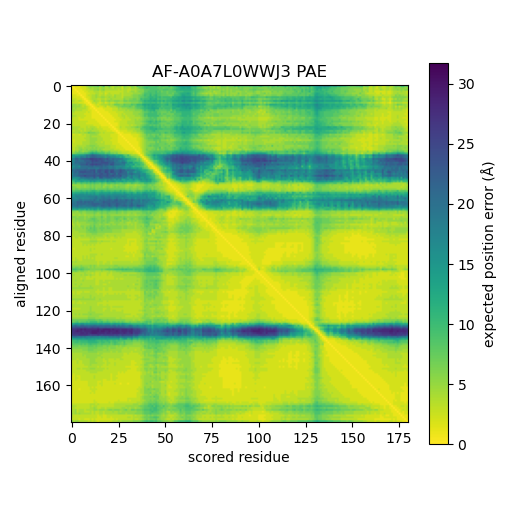043 N N . SER A 1 126 ? 7.598 -2.873 -20.230 1.00 86.81 126 SER A N 1
ATOM 1044 C CA . SER A 1 126 ? 7.461 -3.480 -21.559 1.00 86.81 126 SER A CA 1
ATOM 1045 C C . SER A 1 126 ? 6.062 -3.288 -22.140 1.00 86.81 126 SER A C 1
ATOM 1047 O O . SER A 1 126 ? 5.951 -3.001 -23.330 1.00 86.81 126 SER A O 1
ATOM 1049 N N . GLU A 1 127 ? 5.024 -3.367 -21.302 1.00 84.44 127 GLU A N 1
ATOM 1050 C CA . GLU A 1 127 ? 3.635 -3.133 -21.716 1.00 84.44 127 GLU A CA 1
ATOM 1051 C C . GLU A 1 127 ? 3.349 -1.648 -22.009 1.00 84.44 127 GLU A C 1
ATOM 1053 O O . GLU A 1 127 ? 2.700 -1.331 -23.004 1.00 84.44 127 GLU A O 1
ATOM 1058 N N . ASP A 1 128 ? 3.867 -0.712 -21.199 1.00 77.31 128 ASP A N 1
ATOM 1059 C CA . ASP A 1 128 ? 3.623 0.733 -21.394 1.00 77.31 128 ASP A CA 1
ATOM 1060 C C . ASP A 1 128 ? 4.350 1.299 -22.625 1.00 77.31 128 ASP A C 1
ATOM 1062 O O . ASP A 1 128 ? 3.879 2.238 -23.267 1.00 77.31 128 ASP A O 1
ATOM 1066 N N . SER A 1 129 ? 5.514 0.737 -22.966 1.00 70.12 129 SER A N 1
ATOM 1067 C CA . SER A 1 129 ? 6.387 1.316 -23.991 1.00 70.12 129 SER A CA 1
ATOM 1068 C C . SER A 1 129 ? 5.863 1.121 -25.412 1.00 70.12 129 SER A C 1
ATOM 1070 O O . SER A 1 129 ? 6.216 1.915 -26.284 1.00 70.12 129 SER A O 1
ATOM 1072 N N . GLY A 1 130 ? 5.119 0.041 -25.697 1.00 59.31 130 GLY A N 1
ATOM 1073 C CA . GLY A 1 130 ? 4.694 -0.363 -27.054 1.00 59.31 130 GLY A CA 1
ATOM 1074 C C . GLY A 1 130 ? 5.821 -0.476 -28.105 1.00 59.31 130 GLY A C 1
ATOM 1075 O O . GLY A 1 130 ? 5.569 -0.768 -29.272 1.00 59.31 130 GLY A O 1
ATOM 1076 N N . ARG A 1 131 ? 7.070 -0.209 -27.714 1.00 52.28 131 ARG A N 1
ATOM 1077 C CA . ARG A 1 131 ? 8.259 -0.042 -28.542 1.00 52.28 131 ARG A CA 1
ATOM 1078 C C . ARG A 1 131 ? 9.360 -0.879 -27.927 1.00 52.28 131 ARG A C 1
ATOM 1080 O O . ARG A 1 131 ? 10.061 -0.459 -27.010 1.00 52.28 131 ARG A O 1
ATOM 1087 N N . HIS A 1 132 ? 9.505 -2.084 -28.448 1.00 53.75 132 HIS A N 1
ATOM 1088 C CA . HIS A 1 132 ? 10.736 -2.830 -28.284 1.00 53.75 132 HIS A CA 1
ATOM 1089 C C . HIS A 1 132 ? 11.844 -2.140 -29.090 1.00 53.75 132 HIS A C 1
ATOM 1091 O O . HIS A 1 132 ? 11.688 -1.959 -30.295 1.00 53.75 132 HIS A O 1
ATOM 1097 N N . GLY A 1 133 ? 12.969 -1.807 -28.448 1.00 56.47 133 GLY A N 1
ATOM 1098 C CA . GLY A 1 133 ? 14.260 -1.936 -29.135 1.00 56.47 133 GLY A CA 1
ATOM 1099 C C . GLY A 1 133 ? 15.292 -0.809 -29.068 1.00 56.47 133 GLY A C 1
ATOM 1100 O O . GLY A 1 133 ? 16.422 -1.098 -29.434 1.00 56.47 133 GLY A O 1
ATOM 1101 N N . ASP A 1 134 ? 14.994 0.405 -28.590 1.00 65.19 134 ASP A N 1
ATOM 1102 C CA . ASP A 1 134 ? 15.951 1.535 -28.720 1.00 65.19 134 ASP A CA 1
ATOM 1103 C C . ASP A 1 134 ? 16.649 1.981 -27.418 1.00 65.19 134 ASP A C 1
ATOM 1105 O O . ASP A 1 134 ? 17.475 2.896 -27.432 1.00 65.19 134 ASP A O 1
ATOM 1109 N N . THR A 1 135 ? 16.360 1.346 -26.281 1.00 75.25 135 THR A N 1
ATOM 1110 C CA . THR A 1 135 ? 16.931 1.737 -24.982 1.00 75.25 135 THR A CA 1
ATOM 1111 C C . THR A 1 135 ? 18.226 0.970 -24.704 1.00 75.25 135 THR A C 1
ATOM 1113 O O . THR A 1 135 ? 18.245 -0.260 -24.726 1.00 75.25 135 THR A O 1
ATOM 1116 N N . THR A 1 136 ? 19.324 1.674 -24.413 1.00 85.75 136 THR A N 1
ATOM 1117 C CA . THR A 1 136 ? 20.594 1.032 -24.031 1.00 85.75 136 THR A CA 1
ATOM 1118 C C . THR A 1 136 ? 20.478 0.327 -22.674 1.00 85.75 136 THR A C 1
ATOM 1120 O O . THR A 1 136 ? 19.627 0.668 -21.852 1.00 85.75 136 THR A O 1
ATOM 1123 N N . HIS A 1 137 ? 21.367 -0.633 -22.390 1.00 85.81 137 HIS A N 1
ATOM 1124 C CA . HIS A 1 137 ? 21.412 -1.294 -21.077 1.00 85.81 137 HIS A CA 1
ATOM 1125 C C . HIS A 1 137 ? 21.599 -0.306 -19.914 1.00 85.81 137 HIS A C 1
ATOM 1127 O O . HIS A 1 137 ? 21.004 -0.492 -18.855 1.00 85.81 137 HIS A O 1
ATOM 1133 N N . GLU A 1 138 ? 22.405 0.740 -20.108 1.00 89.44 138 GLU A N 1
ATOM 1134 C CA . GLU A 1 138 ? 22.639 1.777 -19.097 1.00 89.44 138 GLU A CA 1
ATOM 1135 C C . GLU A 1 138 ? 21.389 2.626 -18.852 1.00 89.44 138 GLU A C 1
ATOM 1137 O O . GLU A 1 138 ? 21.031 2.887 -17.704 1.00 89.44 138 GLU A O 1
ATOM 1142 N N . GLU A 1 139 ? 20.690 3.010 -19.921 1.00 88.94 139 GLU A N 1
ATOM 1143 C CA . GLU A 1 139 ? 19.447 3.772 -19.827 1.00 88.94 139 GLU A CA 1
ATOM 1144 C C . GLU A 1 139 ? 18.347 2.947 -19.148 1.00 88.94 139 GLU A C 1
ATOM 1146 O O . GLU A 1 139 ? 17.677 3.437 -18.240 1.00 88.94 139 GLU A O 1
ATOM 1151 N N . GLN A 1 140 ? 18.222 1.666 -19.505 1.00 89.44 140 GLN A N 1
ATOM 1152 C CA . GLN A 1 140 ? 17.278 0.749 -18.869 1.00 89.44 140 GLN A CA 1
ATOM 1153 C C . GLN A 1 140 ? 17.561 0.602 -17.368 1.00 89.44 140 GLN A C 1
ATOM 1155 O O . GLN A 1 140 ? 16.641 0.685 -16.556 1.00 89.44 140 GLN A O 1
ATOM 1160 N N . ALA A 1 141 ? 18.830 0.433 -16.982 1.00 91.62 141 ALA A N 1
ATOM 1161 C CA . ALA A 1 141 ? 19.220 0.350 -15.577 1.00 91.62 141 ALA A CA 1
ATOM 1162 C C . ALA A 1 141 ? 18.912 1.650 -14.813 1.00 91.62 141 ALA A C 1
ATOM 1164 O O . ALA A 1 141 ? 18.470 1.593 -13.665 1.00 91.62 141 ALA A O 1
ATOM 1165 N N . ARG A 1 142 ? 19.100 2.817 -15.449 1.00 92.75 142 ARG A N 1
ATOM 1166 C CA . ARG A 1 142 ? 18.747 4.115 -14.857 1.00 92.75 142 ARG A CA 1
ATOM 1167 C C . ARG A 1 142 ? 17.240 4.236 -14.628 1.00 92.75 142 ARG A C 1
ATOM 1169 O O . ARG A 1 142 ? 16.830 4.585 -13.524 1.00 92.75 142 ARG A O 1
ATOM 1176 N N . ILE A 1 143 ? 16.428 3.903 -15.632 1.00 91.31 143 ILE A N 1
ATOM 1177 C CA . ILE A 1 143 ? 14.958 3.932 -15.542 1.00 91.31 143 ILE A CA 1
ATOM 1178 C C . ILE A 1 143 ? 14.462 2.991 -14.437 1.00 91.31 143 ILE A C 1
ATOM 1180 O O . ILE A 1 143 ? 13.603 3.372 -13.639 1.00 91.31 143 ILE A O 1
ATOM 1184 N N . GLU A 1 144 ? 15.009 1.775 -14.367 1.00 93.44 144 GLU A N 1
ATOM 1185 C CA . GLU A 1 144 ? 14.677 0.796 -13.327 1.00 93.44 144 GLU A CA 1
ATOM 1186 C C . GLU A 1 144 ? 14.957 1.338 -11.919 1.00 93.44 144 GLU A C 1
ATOM 1188 O O . GLU A 1 144 ? 14.114 1.205 -11.030 1.00 93.44 144 GLU A O 1
ATOM 1193 N N . GLU A 1 145 ? 16.104 1.988 -11.714 1.00 94.69 145 GLU A N 1
ATOM 1194 C CA . GLU A 1 145 ? 16.492 2.496 -10.396 1.00 94.69 145 GLU A CA 1
ATOM 1195 C C . GLU A 1 145 ? 15.711 3.749 -9.977 1.00 94.69 145 GLU A C 1
ATOM 1197 O O . GLU A 1 145 ? 15.332 3.905 -8.807 1.00 94.69 145 GLU A O 1
ATOM 1202 N N . GLU A 1 146 ? 15.399 4.622 -10.934 1.00 92.50 146 GLU A N 1
ATOM 1203 C CA . GLU A 1 146 ? 14.497 5.752 -10.720 1.00 92.50 146 GLU A CA 1
ATOM 1204 C C . GLU A 1 146 ? 13.095 5.269 -10.333 1.00 92.50 146 GLU A C 1
ATOM 1206 O O . GLU A 1 146 ? 12.512 5.774 -9.368 1.00 92.50 146 GLU A O 1
ATOM 1211 N N . MET A 1 147 ? 12.576 4.248 -11.025 1.00 93.38 147 MET A N 1
ATOM 1212 C CA . MET A 1 147 ? 11.266 3.673 -10.730 1.00 93.38 147 MET A CA 1
ATOM 1213 C C . MET A 1 147 ? 11.250 2.955 -9.373 1.00 93.38 147 MET A C 1
ATOM 1215 O O . MET A 1 147 ? 10.312 3.151 -8.603 1.00 93.38 147 MET A O 1
ATOM 1219 N N . LEU A 1 148 ? 12.293 2.199 -9.014 1.00 95.25 148 LEU A N 1
ATOM 1220 C CA . LEU A 1 148 ? 12.428 1.613 -7.673 1.00 95.25 148 LEU A CA 1
ATOM 1221 C C . LEU A 1 148 ? 12.394 2.683 -6.578 1.00 95.25 148 LEU A C 1
ATOM 1223 O O . LEU A 1 148 ? 11.721 2.518 -5.557 1.00 95.25 148 LEU A O 1
ATOM 1227 N N . THR A 1 149 ? 13.106 3.790 -6.785 1.00 93.62 149 THR A N 1
ATOM 1228 C CA . THR A 1 149 ? 13.124 4.907 -5.835 1.00 93.62 149 THR A CA 1
ATOM 1229 C C . THR A 1 149 ? 11.749 5.568 -5.723 1.00 93.62 149 THR A C 1
ATOM 1231 O O . THR A 1 149 ? 11.307 5.881 -4.615 1.00 93.62 149 THR A O 1
ATOM 1234 N N . GLU A 1 150 ? 11.062 5.774 -6.849 1.00 92.19 150 GLU A N 1
ATOM 1235 C CA . GLU A 1 150 ? 9.689 6.288 -6.900 1.00 92.19 150 GLU A CA 1
ATOM 1236 C C . GLU A 1 150 ? 8.741 5.387 -6.094 1.00 92.19 150 GLU A C 1
ATOM 1238 O O . GLU A 1 150 ? 8.100 5.852 -5.149 1.00 92.19 150 GLU A O 1
ATOM 1243 N N . ILE A 1 151 ? 8.706 4.093 -6.420 1.00 94.00 151 ILE A N 1
ATOM 1244 C CA . ILE A 1 151 ? 7.825 3.091 -5.810 1.00 94.00 151 ILE A CA 1
ATOM 1245 C C . ILE A 1 151 ? 8.042 3.013 -4.299 1.00 94.00 151 ILE A C 1
ATOM 1247 O O . ILE A 1 151 ? 7.088 3.136 -3.534 1.00 94.00 151 ILE A O 1
ATOM 1251 N N . ASN A 1 152 ? 9.290 2.882 -3.841 1.00 92.44 152 ASN A N 1
ATOM 1252 C CA . ASN A 1 152 ? 9.571 2.735 -2.411 1.00 92.44 152 ASN A CA 1
ATOM 1253 C C . ASN A 1 152 ? 9.234 4.003 -1.606 1.00 92.44 152 ASN A C 1
ATOM 1255 O O . ASN A 1 152 ? 8.840 3.908 -0.445 1.00 92.44 152 ASN A O 1
ATOM 1259 N N . ARG A 1 153 ? 9.313 5.201 -2.204 1.00 92.25 153 ARG A N 1
ATOM 1260 C CA . ARG A 1 153 ? 8.821 6.430 -1.550 1.00 92.25 153 ARG A CA 1
ATOM 1261 C C . ARG A 1 153 ? 7.308 6.414 -1.386 1.00 92.25 153 ARG A C 1
ATOM 1263 O O . ARG A 1 153 ? 6.802 6.858 -0.357 1.00 92.25 153 ARG A O 1
ATOM 1270 N N . PHE A 1 154 ? 6.591 5.924 -2.389 1.00 92.56 154 PHE A N 1
ATOM 1271 C CA . PHE A 1 154 ? 5.139 5.848 -2.347 1.00 92.56 154 PHE A CA 1
ATOM 1272 C C . PHE A 1 154 ? 4.609 4.667 -1.523 1.00 92.56 154 PHE A C 1
ATOM 1274 O O . PHE A 1 154 ? 3.520 4.793 -0.971 1.00 92.56 154 PHE A O 1
ATOM 1281 N N . ALA A 1 155 ? 5.382 3.598 -1.325 1.00 94.56 155 ALA A N 1
ATOM 1282 C CA . ALA A 1 155 ? 5.077 2.553 -0.344 1.00 94.56 155 ALA A CA 1
ATOM 1283 C C . ALA A 1 155 ? 4.925 3.143 1.074 1.00 94.56 155 ALA A C 1
ATOM 1285 O O . ALA A 1 155 ? 3.979 2.830 1.795 1.00 94.56 155 ALA A O 1
ATOM 1286 N N . LEU A 1 156 ? 5.774 4.113 1.446 1.00 94.69 156 LEU A N 1
ATOM 1287 C CA . LEU A 1 156 ? 5.614 4.862 2.704 1.00 94.69 156 LEU A CA 1
ATOM 1288 C C . LEU A 1 156 ? 4.285 5.630 2.752 1.00 94.69 156 LEU A C 1
ATOM 1290 O O . LEU A 1 156 ? 3.627 5.685 3.791 1.00 94.69 156 LEU A O 1
ATOM 1294 N N . ALA A 1 157 ? 3.888 6.229 1.627 1.00 93.06 157 ALA A N 1
ATOM 1295 C CA . ALA A 1 157 ? 2.615 6.930 1.521 1.00 93.06 157 ALA A CA 1
ATOM 1296 C C . ALA A 1 157 ? 1.416 5.968 1.586 1.00 93.06 157 ALA A C 1
ATOM 1298 O O . ALA A 1 157 ? 0.406 6.342 2.177 1.00 93.06 157 ALA A O 1
ATOM 1299 N N . SER A 1 158 ? 1.531 4.750 1.043 1.00 93.62 158 SER A N 1
ATOM 1300 C CA . SER A 1 158 ? 0.523 3.687 1.167 1.00 93.62 158 SER A CA 1
ATOM 1301 C C . SER A 1 158 ? 0.321 3.296 2.633 1.00 93.62 158 SER A C 1
ATOM 1303 O O . SER A 1 158 ? -0.793 3.423 3.142 1.00 93.62 158 SER A O 1
ATOM 1305 N N . HIS A 1 159 ? 1.396 2.956 3.357 1.00 94.75 159 HIS A N 1
ATOM 1306 C CA . HIS A 1 159 ? 1.307 2.646 4.789 1.00 94.75 159 HIS A CA 1
ATOM 1307 C C . HIS A 1 159 ? 0.670 3.784 5.592 1.00 94.75 159 HIS A C 1
ATOM 1309 O O . HIS A 1 159 ? -0.180 3.548 6.449 1.00 94.75 159 HIS A O 1
ATOM 1315 N N . PHE A 1 160 ? 1.050 5.031 5.301 1.00 94.19 160 PHE A N 1
ATOM 1316 C CA . PHE A 1 160 ? 0.470 6.189 5.969 1.00 94.19 160 PHE A CA 1
ATOM 1317 C C . PHE A 1 160 ? -1.023 6.351 5.646 1.00 94.19 160 PHE A C 1
ATOM 1319 O O . PHE A 1 160 ? -1.829 6.556 6.550 1.00 94.19 160 PHE A O 1
ATOM 1326 N N . PHE A 1 161 ? -1.407 6.237 4.373 1.00 93.19 161 PHE A N 1
ATOM 1327 C CA . PHE A 1 161 ? -2.795 6.360 3.929 1.00 93.19 161 PHE A CA 1
ATOM 1328 C C . PHE A 1 161 ? -3.695 5.297 4.570 1.00 93.19 161 PHE A C 1
ATOM 1330 O O . PHE A 1 161 ? -4.690 5.655 5.205 1.00 93.19 161 PHE A O 1
ATOM 1337 N N . TRP A 1 162 ? -3.322 4.018 4.470 1.00 94.69 162 TRP A N 1
ATOM 1338 C CA . TRP A 1 162 ? -4.113 2.917 5.025 1.00 94.69 162 TRP A CA 1
ATOM 1339 C C . TRP A 1 162 ? -4.085 2.873 6.549 1.00 94.69 162 TRP A C 1
ATOM 1341 O O . TRP A 1 162 ? -5.090 2.522 7.159 1.00 94.69 162 TRP A O 1
ATOM 1351 N N . GLY A 1 163 ? -2.999 3.324 7.182 1.00 94.56 163 GLY A N 1
ATOM 1352 C CA . GLY A 1 163 ? -2.956 3.516 8.630 1.00 94.56 163 GLY A CA 1
ATOM 1353 C C . GLY A 1 163 ? -3.981 4.548 9.106 1.00 94.56 163 GLY A C 1
ATOM 1354 O O . GLY A 1 163 ? -4.751 4.279 10.026 1.00 94.56 163 GLY A O 1
ATOM 1355 N N . LEU A 1 164 ? -4.058 5.712 8.448 1.00 93.44 164 LEU A N 1
ATOM 1356 C CA . LEU A 1 164 ? -5.075 6.721 8.767 1.00 93.44 164 LEU A CA 1
ATOM 1357 C C . LEU A 1 164 ? -6.498 6.224 8.483 1.00 93.44 164 LEU A C 1
ATOM 1359 O O . LEU A 1 164 ? -7.401 6.479 9.281 1.00 93.44 164 LEU A O 1
ATOM 1363 N N . TRP A 1 165 ? -6.697 5.530 7.360 1.00 94.50 165 TRP A N 1
ATOM 1364 C CA . TRP A 1 165 ? -7.976 4.901 7.033 1.00 94.50 165 TRP A CA 1
ATOM 1365 C C . TRP A 1 165 ? -8.391 3.910 8.127 1.00 94.50 165 TRP A C 1
ATOM 1367 O O . TRP A 1 165 ? -9.505 4.008 8.631 1.00 94.50 165 TRP A O 1
ATOM 1377 N N . SER A 1 166 ? -7.477 3.046 8.577 1.00 95.19 166 SER A N 1
ATOM 1378 C CA . SER A 1 166 ? -7.744 2.033 9.604 1.00 95.19 166 SER A CA 1
ATOM 1379 C C . SER A 1 166 ? -8.155 2.667 10.934 1.00 95.19 166 SER A C 1
ATOM 1381 O O . SER A 1 166 ? -9.157 2.272 11.524 1.00 95.19 166 SER A O 1
ATOM 1383 N N . ILE A 1 167 ? -7.471 3.733 11.367 1.00 93.94 167 ILE A N 1
ATOM 1384 C CA . ILE A 1 167 ? -7.844 4.478 12.585 1.00 93.94 167 ILE A CA 1
ATOM 1385 C C . ILE A 1 167 ? -9.280 5.006 12.501 1.00 93.94 167 ILE A C 1
ATOM 1387 O O . ILE A 1 167 ? -10.015 4.957 13.488 1.00 93.94 167 ILE A O 1
ATOM 1391 N N . LEU A 1 168 ? -9.687 5.524 11.338 1.00 92.81 168 LEU A N 1
ATOM 1392 C CA . LEU A 1 168 ? -11.055 5.992 11.144 1.00 92.81 168 LEU A CA 1
ATOM 1393 C C . LEU A 1 168 ? -12.047 4.820 11.164 1.00 92.81 168 LEU A C 1
ATOM 1395 O O . LEU A 1 168 ? -13.072 4.905 11.843 1.00 92.81 168 LEU A O 1
ATOM 1399 N N . GLN A 1 169 ? -11.727 3.721 10.475 1.00 94.25 169 GLN A N 1
ATOM 1400 C CA . GLN A 1 169 ? -12.565 2.521 10.424 1.00 94.25 169 GLN A CA 1
ATOM 1401 C C . GLN A 1 169 ? -12.779 1.885 11.792 1.00 94.25 169 GLN A C 1
ATOM 1403 O O . GLN A 1 169 ? -13.884 1.433 12.070 1.00 94.25 169 GLN A O 1
ATOM 1408 N N . ALA A 1 170 ? -11.797 1.958 12.691 1.00 93.31 170 ALA A N 1
ATOM 1409 C CA . ALA A 1 170 ? -11.950 1.502 14.070 1.00 93.31 170 ALA A CA 1
ATOM 1410 C C . ALA A 1 170 ? -13.142 2.141 14.801 1.00 93.31 170 ALA A C 1
ATOM 1412 O O . ALA A 1 170 ? -13.640 1.576 15.772 1.00 93.31 170 ALA A O 1
ATOM 1413 N N . LYS A 1 171 ? -13.584 3.332 14.369 1.00 91.06 171 LYS A N 1
ATOM 1414 C CA . LYS A 1 171 ? -14.751 4.011 14.937 1.00 91.06 171 LYS A CA 1
ATOM 1415 C C . LYS A 1 171 ? -16.043 3.765 14.159 1.00 91.06 171 LYS A C 1
ATOM 1417 O O . LYS A 1 171 ? -17.101 3.720 14.781 1.00 91.06 171 LYS A O 1
ATOM 1422 N N . ILE A 1 172 ? -15.972 3.717 12.828 1.00 92.38 172 ILE A N 1
ATOM 1423 C CA . ILE A 1 172 ? -17.164 3.769 11.962 1.00 92.38 172 ILE A CA 1
ATOM 1424 C C . ILE A 1 172 ? -17.556 2.417 11.362 1.00 92.38 172 ILE A C 1
ATOM 1426 O O . ILE A 1 172 ? -18.698 2.259 10.936 1.00 92.38 172 ILE A O 1
ATOM 1430 N N . SER A 1 173 ? -16.625 1.466 11.295 1.00 92.12 173 SER A N 1
ATOM 1431 C CA . SER A 1 173 ? -16.874 0.158 10.701 1.00 92.12 173 SER A CA 1
ATOM 1432 C C . SER A 1 173 ? -17.704 -0.715 11.634 1.00 92.12 173 SER A C 1
ATOM 1434 O O . SER A 1 173 ? -17.565 -0.669 12.855 1.00 92.12 173 SER A O 1
ATOM 1436 N N . THR A 1 174 ? -18.554 -1.544 11.035 1.00 92.75 174 THR A N 1
ATOM 1437 C CA . THR A 1 174 ? -19.294 -2.612 11.725 1.00 92.75 174 THR A CA 1
ATOM 1438 C C . THR A 1 174 ? -18.654 -3.985 11.517 1.00 92.75 174 THR A C 1
ATOM 1440 O O . THR A 1 174 ? -19.122 -4.970 12.081 1.00 92.75 174 THR A O 1
ATOM 1443 N N . ILE A 1 175 ? -17.590 -4.056 10.712 1.00 93.75 175 ILE A N 1
ATOM 1444 C CA . ILE A 1 175 ? -16.872 -5.290 10.401 1.00 93.75 175 ILE A CA 1
ATOM 1445 C C . ILE A 1 175 ? -15.964 -5.642 11.579 1.00 93.75 175 ILE A C 1
ATOM 1447 O O . ILE A 1 175 ? -15.227 -4.793 12.084 1.00 93.75 175 ILE A O 1
ATOM 1451 N N . GLU A 1 176 ? -15.990 -6.909 11.989 1.00 92.88 176 GLU A N 1
ATOM 1452 C CA . GLU A 1 176 ? -15.089 -7.431 13.011 1.00 92.88 176 GLU A CA 1
ATOM 1453 C C . GLU A 1 176 ? -13.668 -7.556 12.438 1.00 92.88 176 GLU A C 1
ATOM 1455 O O . GLU A 1 176 ? -13.325 -8.523 11.763 1.00 92.88 176 GLU A O 1
ATOM 1460 N N . PHE A 1 177 ? -12.848 -6.529 12.658 1.00 94.62 177 PHE A N 1
ATOM 1461 C CA . PHE A 1 177 ? -11.473 -6.462 12.170 1.00 94.62 177 PHE A CA 1
ATOM 1462 C C . PHE A 1 177 ? -10.597 -5.658 13.137 1.00 94.62 177 PHE A C 1
ATOM 1464 O O . PHE A 1 177 ? -11.041 -4.671 13.732 1.00 94.62 177 PHE A O 1
ATOM 1471 N N . GLY A 1 178 ? -9.337 -6.063 13.310 1.00 94.25 178 GLY A N 1
ATOM 1472 C CA . GLY A 1 178 ? -8.406 -5.399 14.225 1.00 94.25 178 GLY A CA 1
ATOM 1473 C C . GLY A 1 178 ? -7.823 -4.102 13.670 1.00 94.25 178 GLY A C 1
ATOM 1474 O O . GLY A 1 178 ? -6.637 -4.038 13.374 1.00 94.25 178 GLY A O 1
ATOM 1475 N N . TYR A 1 179 ? -8.645 -3.058 13.558 1.00 94.19 179 TYR A N 1
ATOM 1476 C CA . TYR A 1 179 ? -8.254 -1.772 12.967 1.00 94.19 179 TYR A CA 1
ATOM 1477 C C . TYR A 1 179 ? -7.216 -0.951 13.775 1.00 94.19 179 TYR A C 1
ATOM 1479 O O . TYR A 1 179 ? -6.554 -0.088 13.189 1.00 94.19 179 TYR A O 1
ATOM 1487 N N . LEU A 1 180 ? -7.089 -1.178 15.095 1.00 91.38 180 LEU A N 1
ATOM 1488 C CA . LEU A 1 180 ? -6.184 -0.467 16.027 1.00 91.38 180 LEU A CA 1
ATOM 1489 C C . LEU A 1 180 ? -5.116 -1.373 16.640 1.00 91.38 180 LEU A C 1
ATOM 1491 O O . LEU A 1 180 ? -5.457 -2.489 17.102 1.00 91.38 180 LEU A O 1
#

Nearest PDB structures (foldseek):
  3g15-assembly1_B  TM=9.692E-01  e=7.580E-17  Homo sapiens
  5fut-assembly1_A  TM=9.703E-01  e=3.148E-16  Homo sapiens
  2cko-assembly1_A  TM=9.486E-01  e=1.589E-16  Homo sapiens
  4da5-assembly1_B  TM=9.499E-01  e=1.996E-16  Homo sapiens
  4cg8-assembly1_A  TM=9.479E-01  e=4.185E-16  Homo sapiens

pLDDT: mean 86.77, std 11.01, range [52.28, 98.06]

Organism: Alectura lathami (NCBI:txid81907)

Secondary structure (DSSP, 8-state):
-HHHHHH---SSHHHHHHHHHHHTS-HHHHHHHHHHT--SPPEEEE----GGGEEEPTT-TT-SSS-EEE---TT-EEEEHHHHHHHHHHHTTEE----STTS-EE-GGGSPPHHHHHHHHHHHHHHHH---S---HHHHHHHHHHHHHHHHHHHHHHHHHHHHHHHHHHHH--S-----

InterPro domains:
  IPR011009 Protein kinase-like domain superfamily [SSF56112] (1-180)

Mean predicted aligned error: 6.46 Å

Radius of gyration: 18.94 Å; Cα contacts (8 Å, |Δi|>4): 176; chains: 1; bounding box: 42×40×57 Å

Solvent-accessible surface area (backbone atoms only — not comparable to full-atom values): 10580 Å² total; per-residue (Å²): 100,74,69,63,56,71,74,63,84,63,91,52,68,72,59,36,54,55,50,51,58,56,65,71,49,62,61,71,58,52,54,51,54,54,60,72,68,58,70,96,68,68,69,39,84,37,56,65,52,55,74,90,30,57,42,75,43,86,94,29,78,88,47,95,63,90,27,67,45,81,52,79,63,85,75,46,42,78,33,46,59,32,40,33,56,13,34,43,42,54,42,55,18,52,41,70,84,39,91,52,91,47,34,48,46,79,40,76,88,48,40,65,49,73,69,54,49,50,54,52,50,52,53,55,49,58,67,74,56,81,61,89,81,86,75,49,75,68,56,49,52,50,53,51,52,53,48,52,55,45,17,59,56,22,28,54,50,37,56,52,52,52,50,49,49,28,57,50,40,63,73,73,55,87,70,93,57,56,44,121

Foldseek 3Di:
DVVLLVPDDDPDPVLRVVSVVVVVDPLVVVVVVLVVLQDPADWDFAAQAAPVQKDQAPPCPPPPDDRIDGHDRPVIDGGGPLLNLLSVLLNQQKDQCDPDPLSIGGHVVRRDDLVRLLVVVVVVCVVVVVDPDDADPVRSVVVSVVSVSSNNSSNSVSCSVLLVVLSSCVPVPPDNHDSD

Sequence (180 aa):
YLEQISELSFSEEAQLKKFNCLKAYNLQQEMRSLRTRRGSGLCRPVTPTPAGNILLLAGHEASSSDKLMLIDFEYSSYNYRGFDIGNHFCEWVYNYTHDSWPFYKASPENYPSRQQQLHFIRHYLSEDSGRHGDTTHEEQARIEEEMLTEINRFALASHFFWGLWSILQAKISTIEFGYL

=== Feature glossary ===
Key to the feature types in this record:

Secondary structure (8-state, DSSP). Secondary structure is the local, repeating backbone conformation. DSSP classifies it into eight states by reading the hydrogen-bond network: three helix types (H, G, I), two β types (E, B), two non-regular types (T, S), and unstructured coil (-).

Backbone torsions (φ/ψ). Backbone dihedral angles. Every residue except chain termini has a φ (preceding-C → N → Cα → C) and a ψ (N → Cα → C → next-N). They are reported in degrees following the IUPAC sign convention. Secondary structure is essentially a statement about which (φ, ψ) basin each residue occupies.

Predicted aligned error. Predicted Aligned Error (PAE) is an AlphaFold confidence matrix: entry (i, j) is the expected error in the position of residue j, in ångströms, when the prediction is superimposed on the true structure at residue i. Low PAE within a block of residues means that block is internally rigid and well-predicted; high PAE between two blocks means their relative placement is uncertain even if each block individually is confident.

B-factor. B-factor (Debye–Waller factor) reflects atomic displacement in the crystal lattice. It is an experimental observable (units Å²), not a prediction; low values mean the atom is pinned down, high values mean it moves or is heterogeneous across the crystal.

Secondary structure (3-state, P-SEA). Three-state secondary structure (P-SEA) collapses the eight DSSP classes into helix (a), strand (b), and coil (c). P-SEA assigns these from Cα geometry alone — distances and angles — without requiring backbone oxygens, so it works on any Cα trace.

Sequence. Primary structure: the covalent order of the twenty standard amino acids along the backbone. Two proteins with the same sequence will (almost always) fold to the same structure; two with 30% identity often share a fold but not the details.

pLDDT. pLDDT is the predicted lDDT-Cα score: AlphaFold's confidence that the local environment of each residue (all inter-atomic distances within 15 Å) is correctly placed. It is a per-residue number between 0 and 100, with higher meaning more reliable.

InterPro / GO / CATH / organism. Functional annotations link the protein to curated databases. InterPro entries identify conserved domains and families by matching the sequence against member-database signatures (Pfam, PROSITE, CDD, …). Gene Ontology (GO) terms describe molecular function, biological process, and cellular component in a controlled vocabulary. CATH places the structure in a hierarchical fold classification (Class/Architecture/Topology/Homologous-superfamily). The organism is the source species.

Contact-map, Ramachandran, and PAE plots. Three diagnostic plots accompany the record. The Cα contact map visualizes the tertiary structure as a 2D adjacency matrix (8 Å cutoff, sequence-local contacts suppressed). The Ramachandran plot shows the distribution of backbone (φ, ψ) torsions, with points in the α and β basins reflecting secondary structure content. The PAE plot shows AlphaFold's inter-residue confidence as a color matrix.

mmCIF coordinates. The mmCIF table is the protein's shape written out atom by atom. For each backbone N, Cα, C, and carbonyl O, it records an (x, y, z) coordinate triple in Å plus the residue type, chain letter, and residue number.

Radius of gyration, Cα contacts, bounding box. Three whole-structure scalars: the radius of gyration (RMS distance of Cα from centroid, in Å), the count of Cα–Cα contacts (pairs closer than 8 Å and separated by more than four residues in sequence — i.e. tertiary, not local, contacts), and the bounding-box dimensions. Together they distinguish compact globular folds from extended fibres or disordered chains.

Foldseek 3Di. The Foldseek 3Di string encodes local tertiary geometry as a 20-letter alphabet — one character per residue — derived from the relative positions of nearby Cα atoms. Unlike the amino-acid sequence, 3Di is a direct function of the 3D structure, so two proteins with the same fold have similar 3Di strings even at low sequence identity.

Rendered structure images. Six rendered views show the 3D structure from the faces of a cube — i.e. along ±x, ±y, ±z. Rendering representation is drawn randomly per protein from cartoon (secondary-structure ribbons), sticks (backbone bonds), or molecular surface; coloring is either N→C rainbow (blue at the N-terminus through red at the C-terminus) or one color per chain.

Nearest PDB structures. The Foldseek neighbor list gives the closest experimentally determined structures in the PDB, ranked by structural alignment. TM-score near 1 means near-identical fold; near 0.3 means only rough topology match. This is how one finds what a novel AlphaFold prediction most resembles in the solved-structure universe.

Solvent-accessible surface area. SASA measures how much of the protein is reachable by solvent. It is computed by rolling a water-sized probe over the atomic surface and summing the exposed area (Å²). Per-residue SASA distinguishes core (buried, low SASA) from surface (exposed, high SASA) residues; total SASA is a whole-molecule size measure.